Protein AF-A0AAV1ZT57-F1 (afdb_monomer_lite)

Structure (mmCIF, N/CA/C/O backbone):
data_AF-A0AAV1ZT57-F1
#
_entry.id   AF-A0AAV1ZT57-F1
#
loop_
_atom_site.group_PDB
_atom_site.id
_atom_site.type_symbol
_atom_site.label_atom_id
_atom_site.label_alt_id
_atom_site.label_comp_id
_atom_site.label_asym_id
_atom_site.label_entity_id
_atom_site.label_seq_id
_atom_site.pdbx_PDB_ins_code
_atom_site.Cartn_x
_atom_site.Cartn_y
_atom_site.Cartn_z
_atom_site.occupancy
_atom_site.B_iso_or_equiv
_atom_site.auth_seq_id
_atom_site.auth_comp_id
_atom_site.auth_asym_id
_atom_site.auth_atom_id
_atom_site.pdbx_PDB_model_num
ATOM 1 N N . MET A 1 1 ? 47.950 5.960 -53.774 1.00 78.94 1 MET A N 1
ATOM 2 C CA . MET A 1 1 ? 46.915 6.998 -53.551 1.00 78.94 1 MET A CA 1
ATOM 3 C C . MET A 1 1 ? 45.504 6.399 -53.531 1.00 78.94 1 MET A C 1
ATOM 5 O O . MET A 1 1 ? 44.838 6.529 -52.517 1.00 78.94 1 MET A O 1
ATOM 9 N N . TYR A 1 2 ? 45.078 5.657 -54.563 1.00 91.94 2 TYR A N 1
ATOM 10 C CA . TYR A 1 2 ? 43.736 5.042 -54.636 1.00 91.94 2 TYR A CA 1
ATOM 11 C C . TYR A 1 2 ? 43.375 4.115 -53.453 1.00 91.94 2 TYR A C 1
ATOM 13 O O . TYR A 1 2 ? 42.334 4.292 -52.831 1.00 91.94 2 TYR A O 1
ATOM 21 N N . GLN A 1 3 ? 44.256 3.189 -53.056 1.00 93.06 3 GLN A N 1
ATOM 22 C CA . GLN A 1 3 ? 44.005 2.297 -51.906 1.00 93.06 3 GLN A CA 1
ATOM 23 C C . GLN A 1 3 ? 43.832 3.029 -50.568 1.00 93.06 3 GLN A C 1
ATOM 25 O O . GLN A 1 3 ? 43.069 2.576 -49.719 1.00 93.06 3 GLN A O 1
ATOM 30 N N . VAL A 1 4 ? 44.501 4.171 -50.381 1.00 94.88 4 VAL A N 1
ATOM 31 C CA . VAL A 1 4 ? 44.345 4.992 -49.169 1.00 94.88 4 VAL A CA 1
ATOM 32 C C . VAL A 1 4 ? 42.958 5.638 -49.148 1.00 94.88 4 VAL A C 1
ATOM 34 O O . VAL A 1 4 ? 42.303 5.626 -48.112 1.00 94.88 4 VAL A O 1
ATOM 37 N N . ILE A 1 5 ? 42.479 6.123 -50.299 1.00 95.19 5 ILE A N 1
ATOM 38 C CA . ILE A 1 5 ? 41.136 6.703 -50.448 1.00 95.19 5 ILE A CA 1
ATOM 39 C C . ILE A 1 5 ? 40.058 5.653 -50.148 1.00 95.19 5 ILE A C 1
ATOM 41 O O . ILE A 1 5 ? 39.166 5.912 -49.347 1.00 95.19 5 ILE A O 1
ATOM 45 N N . VAL A 1 6 ? 40.173 4.446 -50.717 1.00 95.94 6 VAL A N 1
ATOM 46 C CA . VAL A 1 6 ? 39.211 3.353 -50.478 1.00 95.94 6 VAL A CA 1
ATOM 47 C C . VAL A 1 6 ? 39.188 2.937 -49.004 1.00 95.94 6 VAL A C 1
ATOM 49 O O . VAL A 1 6 ? 38.113 2.773 -48.430 1.00 95.94 6 VAL A O 1
ATOM 52 N N . LYS A 1 7 ? 40.357 2.817 -48.361 1.00 96.44 7 LYS A N 1
ATOM 53 C CA . LYS A 1 7 ? 40.439 2.492 -46.930 1.00 96.44 7 LYS A CA 1
ATOM 54 C C . LYS A 1 7 ? 39.784 3.572 -46.064 1.00 96.44 7 LYS A C 1
ATOM 56 O O . LYS A 1 7 ? 39.032 3.239 -45.156 1.00 96.44 7 LYS A O 1
ATOM 61 N N . MET A 1 8 ? 40.037 4.850 -46.350 1.00 96.19 8 MET A N 1
ATOM 62 C CA . MET A 1 8 ? 39.397 5.949 -45.618 1.00 96.19 8 MET A CA 1
ATOM 63 C C . MET A 1 8 ? 37.880 5.977 -45.828 1.00 96.19 8 MET A C 1
ATOM 65 O O . MET A 1 8 ? 37.150 6.189 -44.866 1.00 96.19 8 MET A O 1
ATOM 69 N N . GLN A 1 9 ? 37.395 5.705 -47.043 1.00 96.44 9 GLN A N 1
ATOM 70 C CA . GLN A 1 9 ? 35.959 5.630 -47.323 1.00 96.44 9 GLN A CA 1
ATOM 71 C C . GLN A 1 9 ? 35.274 4.518 -46.512 1.00 96.44 9 GLN A C 1
ATOM 73 O O . GLN A 1 9 ? 34.231 4.755 -45.908 1.00 96.44 9 GLN A O 1
ATOM 78 N N . LEU A 1 10 ? 35.891 3.333 -46.429 1.00 96.88 10 LEU A N 1
ATOM 79 C CA . LEU A 1 10 ? 35.375 2.225 -45.618 1.00 96.88 10 LEU A CA 1
ATOM 80 C C . LEU A 1 10 ? 35.305 2.577 -44.125 1.00 96.88 10 LEU A C 1
ATOM 82 O O . LEU A 1 10 ? 34.323 2.244 -43.460 1.00 96.88 10 LEU A O 1
ATOM 86 N N . GLU A 1 11 ? 36.317 3.271 -43.599 1.00 97.12 11 GLU A N 1
ATOM 87 C CA . GLU A 1 11 ? 36.306 3.735 -42.206 1.00 97.12 11 GLU A CA 1
ATOM 88 C C . GLU A 1 11 ? 35.232 4.802 -41.959 1.00 97.12 11 GLU A C 1
ATOM 90 O O . GLU A 1 11 ? 34.539 4.745 -40.942 1.00 97.12 11 GLU A O 1
ATOM 95 N N . LEU A 1 12 ? 35.019 5.734 -42.895 1.00 97.56 12 LEU A N 1
ATOM 96 C CA . LEU A 1 12 ? 33.929 6.713 -42.808 1.00 97.56 12 LEU A CA 1
ATOM 97 C C . LEU A 1 12 ? 32.554 6.036 -42.800 1.00 97.56 12 LEU A C 1
ATOM 99 O O . LEU A 1 12 ? 31.703 6.383 -41.980 1.00 97.56 12 LEU A O 1
ATOM 103 N N . ASP A 1 13 ? 32.344 5.036 -43.656 1.00 97.69 13 ASP A N 1
ATOM 104 C CA . ASP A 1 13 ? 31.087 4.286 -43.709 1.00 97.69 13 ASP A CA 1
ATOM 105 C C . ASP A 1 13 ? 30.853 3.488 -42.418 1.00 97.69 13 ASP A C 1
ATOM 107 O O . ASP A 1 13 ? 29.734 3.447 -41.892 1.00 97.69 13 ASP A O 1
ATOM 111 N N . ARG A 1 14 ? 31.913 2.893 -41.859 1.00 97.75 14 ARG A N 1
ATOM 112 C CA . ARG A 1 14 ? 31.871 2.205 -40.563 1.00 97.75 14 ARG A CA 1
ATOM 113 C C . ARG A 1 14 ? 31.521 3.176 -39.435 1.00 97.75 14 ARG A C 1
ATOM 115 O O . ARG A 1 14 ? 30.605 2.894 -38.661 1.00 97.75 14 ARG A O 1
ATOM 122 N N . LEU A 1 15 ? 32.204 4.317 -39.354 1.00 97.62 15 LEU A N 1
ATOM 123 C CA . LEU A 1 15 ? 31.938 5.353 -38.352 1.00 97.62 15 LEU A CA 1
ATOM 124 C C . LEU A 1 15 ? 30.517 5.907 -38.480 1.00 97.62 15 LEU A C 1
ATOM 126 O O . LEU A 1 15 ? 29.833 6.075 -37.473 1.00 97.62 15 LEU A O 1
ATOM 130 N N . SER A 1 16 ? 30.033 6.121 -39.703 1.00 98.12 16 SER A N 1
ATOM 131 C CA . SER A 1 16 ? 28.661 6.558 -39.976 1.00 98.12 16 SER A CA 1
ATOM 132 C C . SER A 1 16 ? 27.627 5.561 -39.443 1.00 98.12 16 SER A C 1
ATOM 134 O O . SER A 1 16 ? 26.653 5.963 -38.800 1.00 98.12 16 SER A O 1
ATOM 136 N N . LYS A 1 17 ? 27.851 4.251 -39.630 1.00 98.19 17 LYS A N 1
ATOM 137 C CA . LYS A 1 17 ? 26.984 3.201 -39.066 1.00 98.19 17 LYS A CA 1
ATOM 138 C C . LYS A 1 17 ? 26.985 3.216 -37.538 1.00 98.19 17 LYS A C 1
ATOM 140 O O . LYS A 1 17 ? 25.909 3.268 -36.945 1.00 98.19 17 LYS A O 1
ATOM 145 N N . VAL A 1 18 ? 28.164 3.243 -36.914 1.00 98.00 18 VAL A N 1
ATOM 146 C CA . VAL A 1 18 ? 28.288 3.275 -35.445 1.00 98.00 18 VAL A CA 1
ATOM 147 C C . VAL A 1 18 ? 27.634 4.532 -34.869 1.00 98.00 18 VAL A C 1
ATOM 149 O O . VAL A 1 18 ? 26.904 4.456 -33.887 1.00 98.00 18 VAL A O 1
ATOM 152 N N . ASN A 1 19 ? 27.816 5.691 -35.500 1.00 98.12 19 ASN A N 1
ATOM 153 C CA . ASN A 1 19 ? 27.215 6.939 -35.036 1.00 98.12 19 ASN A CA 1
ATOM 154 C C . ASN A 1 19 ? 25.675 6.913 -35.122 1.00 98.12 19 ASN A C 1
ATOM 156 O O . ASN A 1 19 ? 24.976 7.357 -34.205 1.00 98.12 19 ASN A O 1
ATOM 160 N N . LYS A 1 20 ? 25.119 6.330 -36.193 1.00 98.12 20 LYS A N 1
ATOM 161 C CA . LYS A 1 20 ? 23.669 6.105 -36.306 1.00 98.12 20 LYS A CA 1
ATOM 162 C C . LYS A 1 20 ? 23.162 5.198 -35.190 1.00 98.12 20 LYS A C 1
ATOM 164 O O . LYS A 1 20 ? 22.159 5.539 -34.562 1.00 98.12 20 LYS A O 1
ATOM 169 N N . GLU A 1 21 ? 23.849 4.092 -34.923 1.00 98.06 21 GLU A N 1
ATOM 170 C CA . GLU A 1 21 ? 23.497 3.154 -33.855 1.00 98.06 21 GLU A CA 1
ATOM 171 C C . GLU A 1 21 ? 23.543 3.820 -32.474 1.00 98.06 21 GLU A C 1
ATOM 173 O O . GLU A 1 21 ? 22.564 3.755 -31.727 1.00 98.06 21 GLU A O 1
ATOM 178 N N . LEU A 1 22 ? 24.614 4.560 -32.172 1.00 98.31 22 LEU A N 1
ATOM 179 C CA . LEU A 1 22 ? 24.738 5.339 -30.937 1.00 98.31 22 LEU A CA 1
ATOM 180 C C . LEU A 1 22 ? 23.606 6.357 -30.794 1.00 98.31 22 LEU A C 1
ATOM 182 O O . LEU A 1 22 ? 23.006 6.463 -29.729 1.00 98.31 22 LEU A O 1
ATOM 186 N N . SER A 1 23 ? 23.248 7.054 -31.872 1.00 98.31 23 SER A N 1
ATOM 187 C CA . SER A 1 23 ? 22.132 8.003 -31.865 1.00 98.31 23 SER A CA 1
ATOM 188 C C . SER A 1 23 ? 20.787 7.323 -31.578 1.00 98.31 23 SER A C 1
ATOM 190 O O . SER A 1 23 ? 19.950 7.880 -30.869 1.00 98.31 23 SER A O 1
ATOM 192 N N . HIS A 1 24 ? 20.562 6.115 -32.106 1.00 98.50 24 HIS A N 1
ATOM 193 C CA . HIS A 1 24 ? 19.348 5.339 -31.829 1.00 98.50 24 HIS A CA 1
ATOM 194 C C . HIS A 1 24 ? 19.324 4.863 -30.378 1.00 98.50 24 HIS A C 1
ATOM 196 O O . HIS A 1 24 ? 18.310 5.023 -29.696 1.00 98.50 24 HIS A O 1
ATOM 202 N N . ARG A 1 25 ? 20.453 4.344 -29.883 1.00 98.25 25 ARG A N 1
ATOM 203 C CA . ARG A 1 25 ? 20.585 3.896 -28.498 1.00 98.25 25 ARG A CA 1
ATOM 204 C C . ARG A 1 25 ? 20.425 5.049 -27.513 1.00 98.25 25 ARG A C 1
ATOM 206 O O . ARG A 1 25 ? 19.733 4.883 -26.518 1.00 98.25 25 ARG A O 1
ATOM 213 N N . ASN A 1 26 ? 20.961 6.227 -27.824 1.00 98.19 26 ASN A N 1
ATOM 214 C CA . ASN A 1 26 ? 20.783 7.423 -27.007 1.00 98.19 26 ASN A CA 1
ATOM 215 C C . ASN A 1 26 ? 19.302 7.828 -26.916 1.00 98.19 26 ASN A C 1
ATOM 217 O O . ASN A 1 26 ? 18.792 8.030 -25.820 1.00 98.19 26 ASN A O 1
ATOM 221 N N . ARG A 1 27 ? 18.565 7.841 -28.040 1.00 98.44 27 ARG A N 1
ATOM 222 C CA . ARG A 1 27 ? 17.111 8.099 -28.022 1.00 98.44 27 ARG A CA 1
ATOM 223 C C . ARG A 1 27 ? 16.337 7.058 -27.210 1.00 98.44 27 ARG A C 1
ATOM 225 O O . ARG A 1 27 ? 15.384 7.406 -26.522 1.00 98.44 27 ARG A O 1
ATOM 232 N N . TYR A 1 28 ? 16.727 5.788 -27.290 1.00 98.44 28 TYR A N 1
ATOM 233 C CA . TYR A 1 28 ? 16.104 4.716 -26.510 1.00 98.44 28 TYR A CA 1
ATOM 234 C C . TYR A 1 28 ? 16.365 4.863 -25.004 1.00 98.44 28 TYR A C 1
ATOM 236 O O . TYR A 1 28 ? 15.450 4.698 -24.199 1.00 98.44 28 TYR A O 1
ATOM 244 N N . LEU A 1 29 ? 17.595 5.208 -24.618 1.00 98.38 29 LEU A N 1
ATOM 245 C CA . LEU A 1 29 ? 17.954 5.460 -23.221 1.00 98.38 29 LEU A CA 1
ATOM 246 C C . LEU A 1 29 ? 17.257 6.706 -22.671 1.00 98.38 29 LEU A C 1
ATOM 248 O O . LEU A 1 29 ? 16.762 6.669 -21.553 1.00 98.38 29 LEU A O 1
ATOM 252 N N . GLN A 1 30 ? 17.145 7.774 -23.464 1.00 98.50 30 GLN A N 1
ATOM 253 C CA . GLN A 1 30 ? 16.381 8.962 -23.079 1.00 98.50 30 GLN A CA 1
ATOM 254 C C . GLN A 1 30 ? 14.916 8.621 -22.794 1.00 98.50 30 GLN A C 1
ATOM 256 O O . GLN A 1 30 ? 14.395 9.025 -21.762 1.00 98.50 30 GLN A O 1
ATOM 261 N N . LYS A 1 31 ? 14.261 7.829 -23.654 1.00 98.56 31 LYS A N 1
ATOM 262 C CA . LYS A 1 31 ? 12.876 7.386 -23.418 1.00 98.56 31 LYS A CA 1
ATOM 263 C C . LYS A 1 31 ? 12.731 6.596 -22.118 1.00 98.56 31 LYS A C 1
ATOM 265 O O . LYS A 1 31 ? 11.859 6.916 -21.325 1.00 98.56 31 LYS A O 1
ATOM 270 N N . GLN A 1 32 ? 13.607 5.617 -21.886 1.00 98.56 32 GLN A N 1
ATOM 271 C CA . GLN A 1 32 ? 13.599 4.855 -20.633 1.00 98.56 32 GLN A CA 1
ATOM 272 C C . GLN A 1 32 ? 13.828 5.742 -19.411 1.00 98.56 32 GLN A C 1
ATOM 274 O O . GLN A 1 32 ? 13.187 5.535 -18.390 1.00 98.56 32 GLN A O 1
ATOM 279 N N . LEU A 1 33 ? 14.716 6.735 -19.511 1.00 98.56 33 LEU A N 1
ATOM 280 C CA . LEU A 1 33 ? 14.948 7.682 -18.428 1.00 98.56 33 LEU A CA 1
ATOM 281 C C . LEU A 1 33 ? 13.667 8.450 -18.086 1.00 98.56 33 LEU A C 1
ATOM 283 O O . LEU A 1 33 ? 13.345 8.568 -16.910 1.00 98.56 33 LEU A O 1
ATOM 287 N N . TYR A 1 34 ? 12.929 8.937 -19.088 1.00 98.62 34 TYR A N 1
ATOM 288 C CA . TYR A 1 34 ? 11.654 9.618 -18.849 1.00 98.62 34 TYR A CA 1
ATOM 289 C C . TYR A 1 34 ? 10.633 8.700 -18.171 1.00 98.62 34 TYR A C 1
ATOM 291 O O . TYR A 1 34 ? 10.066 9.102 -17.160 1.00 98.62 34 TYR A O 1
ATOM 299 N N . THR A 1 35 ? 10.467 7.465 -18.653 1.00 98.56 35 THR A N 1
ATOM 300 C CA . THR A 1 35 ? 9.566 6.479 -18.031 1.00 98.56 35 THR A CA 1
ATOM 301 C C . THR A 1 35 ? 9.949 6.194 -16.578 1.00 98.56 35 THR A C 1
ATOM 303 O O . THR A 1 35 ? 9.101 6.256 -15.699 1.00 98.56 35 THR A O 1
ATOM 306 N N . LEU A 1 36 ? 11.235 5.972 -16.290 1.00 98.69 36 LEU A N 1
ATOM 307 C CA . LEU A 1 36 ? 11.703 5.733 -14.921 1.00 98.69 36 LEU A CA 1
ATOM 308 C C . LEU A 1 36 ? 11.491 6.943 -14.000 1.00 98.69 36 LEU A C 1
ATOM 310 O O . LEU A 1 36 ? 11.248 6.776 -12.807 1.00 98.69 36 LEU A O 1
ATOM 314 N N . VAL A 1 37 ? 11.617 8.166 -14.522 1.00 98.69 37 VAL A N 1
ATOM 315 C CA . VAL A 1 37 ? 11.357 9.390 -13.750 1.00 98.69 37 VAL A CA 1
ATOM 316 C C . VAL A 1 37 ? 9.870 9.522 -13.418 1.00 98.69 37 VAL A C 1
ATOM 318 O O . VAL A 1 37 ? 9.548 9.877 -12.285 1.00 98.69 37 VAL A O 1
ATOM 321 N N . GLU A 1 38 ? 8.989 9.210 -14.368 1.00 98.50 38 GLU A N 1
ATOM 322 C CA . GLU A 1 38 ? 7.536 9.195 -14.173 1.00 98.50 38 GLU A CA 1
ATOM 323 C C . GLU A 1 38 ? 7.136 8.147 -13.125 1.00 98.50 38 GLU A C 1
ATOM 325 O O . GLU A 1 38 ? 6.579 8.506 -12.087 1.00 98.50 38 GLU A O 1
ATOM 330 N N . GLU A 1 39 ? 7.572 6.895 -13.292 1.00 98.50 39 GLU A N 1
ATOM 331 C CA . GLU A 1 39 ? 7.324 5.810 -12.331 1.00 98.50 39 GLU A CA 1
ATOM 332 C C . GLU A 1 39 ? 7.845 6.150 -10.928 1.00 98.50 39 GLU A C 1
ATOM 334 O O . GLU A 1 39 ? 7.166 5.933 -9.921 1.00 98.50 39 GLU A O 1
ATOM 339 N N . LYS A 1 40 ? 9.048 6.731 -10.834 1.00 98.50 40 LYS A N 1
ATOM 340 C CA . LYS A 1 40 ? 9.594 7.199 -9.556 1.00 98.50 40 LYS A CA 1
ATOM 341 C C . LYS A 1 40 ? 8.692 8.262 -8.926 1.00 98.50 40 LYS A C 1
ATOM 343 O O . LYS A 1 40 ? 8.510 8.244 -7.708 1.00 98.50 40 LYS A O 1
ATOM 348 N N . SER A 1 41 ? 8.181 9.202 -9.719 1.00 98.56 41 SER A N 1
ATOM 349 C CA . SER A 1 41 ? 7.319 10.273 -9.218 1.00 98.56 41 SER A CA 1
ATOM 350 C C . SER A 1 41 ? 5.982 9.739 -8.696 1.00 98.56 41 SER A C 1
ATOM 352 O O . SER A 1 41 ? 5.565 10.134 -7.606 1.00 98.56 41 SER A O 1
ATOM 354 N N . ASP A 1 42 ? 5.394 8.755 -9.379 1.00 98.50 42 ASP A N 1
ATOM 355 C CA . ASP A 1 42 ? 4.161 8.087 -8.953 1.00 98.50 42 ASP A CA 1
ATOM 356 C C . ASP A 1 42 ? 4.365 7.309 -7.650 1.00 98.50 42 ASP A C 1
ATOM 358 O O . ASP A 1 42 ? 3.590 7.434 -6.698 1.00 98.50 42 ASP A O 1
ATOM 362 N N . LEU A 1 43 ? 5.455 6.540 -7.561 1.00 98.56 43 LEU A N 1
ATOM 363 C CA . LEU A 1 43 ? 5.804 5.812 -6.341 1.00 98.56 43 LEU A CA 1
ATOM 364 C C . LEU A 1 43 ? 6.054 6.762 -5.167 1.00 98.56 43 LEU A C 1
ATOM 366 O O . LEU A 1 43 ? 5.620 6.490 -4.048 1.00 98.56 43 LEU A O 1
ATOM 370 N N . GLN A 1 44 ? 6.716 7.893 -5.410 1.00 98.62 44 GLN A N 1
ATOM 371 C CA . GLN A 1 44 ? 6.948 8.902 -4.382 1.00 98.62 44 GLN A CA 1
ATOM 372 C C . GLN A 1 44 ? 5.632 9.523 -3.887 1.00 98.62 44 GLN A C 1
ATOM 374 O O . GLN A 1 44 ? 5.468 9.689 -2.677 1.00 98.62 44 GLN A O 1
ATOM 379 N N . ALA A 1 45 ? 4.686 9.817 -4.783 1.00 98.62 45 ALA A N 1
ATOM 380 C CA . ALA A 1 45 ? 3.360 10.308 -4.410 1.00 98.62 45 ALA A CA 1
ATOM 381 C C . ALA A 1 45 ? 2.579 9.272 -3.581 1.00 98.62 45 ALA A C 1
ATOM 383 O O . ALA A 1 45 ? 1.990 9.614 -2.555 1.00 98.62 45 ALA A O 1
ATOM 384 N N . ASN A 1 46 ? 2.639 7.992 -3.960 1.00 98.69 46 ASN A N 1
ATOM 385 C CA . ASN A 1 46 ? 2.003 6.908 -3.208 1.00 98.69 46 ASN A CA 1
ATOM 386 C C . ASN A 1 46 ? 2.573 6.769 -1.792 1.00 98.69 46 ASN A C 1
ATOM 388 O O . ASN A 1 46 ? 1.808 6.662 -0.835 1.00 98.69 46 ASN A O 1
ATOM 392 N N . ILE A 1 47 ? 3.899 6.833 -1.641 1.00 98.69 47 ILE A N 1
ATOM 393 C CA . ILE A 1 47 ? 4.547 6.790 -0.323 1.00 98.69 47 ILE A CA 1
ATOM 394 C C . ILE A 1 47 ? 4.105 7.979 0.537 1.00 98.69 47 ILE A C 1
ATOM 396 O O . ILE A 1 47 ? 3.789 7.796 1.710 1.00 98.69 47 ILE A O 1
ATOM 400 N N . GLN A 1 48 ? 4.043 9.189 -0.027 1.00 98.50 48 GLN A N 1
ATOM 401 C CA . GLN A 1 48 ? 3.583 10.373 0.708 1.00 98.50 48 GLN A CA 1
ATOM 402 C C . GLN A 1 48 ? 2.122 10.243 1.161 1.00 98.50 48 GLN A C 1
ATOM 404 O O . GLN A 1 48 ? 1.801 10.584 2.301 1.00 98.50 48 GLN A O 1
ATOM 409 N N . ASN A 1 49 ? 1.249 9.707 0.306 1.00 98.44 49 ASN A N 1
ATOM 410 C CA . ASN A 1 49 ? -0.150 9.455 0.652 1.00 98.44 49 ASN A CA 1
ATOM 411 C C . ASN A 1 49 ? -0.275 8.435 1.792 1.00 98.44 49 ASN A C 1
ATOM 413 O O . ASN A 1 49 ? -0.986 8.691 2.760 1.00 98.44 49 ASN A O 1
ATOM 417 N N . GLN A 1 50 ? 0.468 7.327 1.722 1.00 98.38 50 GLN A N 1
ATOM 418 C CA . GLN A 1 50 ? 0.480 6.308 2.778 1.00 98.38 50 GLN A CA 1
ATOM 419 C C . GLN A 1 50 ? 1.039 6.847 4.098 1.00 98.38 50 GLN A C 1
ATOM 421 O O . GLN A 1 50 ? 0.505 6.559 5.164 1.00 98.38 50 GLN A O 1
ATOM 426 N N . GLN A 1 51 ? 2.095 7.664 4.053 1.00 98.25 51 GLN A N 1
ATOM 427 C CA . GLN A 1 51 ? 2.630 8.316 5.250 1.00 98.25 51 GLN A CA 1
ATOM 428 C C . GLN A 1 51 ? 1.589 9.220 5.911 1.00 98.25 51 GLN A C 1
ATOM 430 O O . GLN A 1 51 ? 1.447 9.190 7.133 1.00 98.25 51 GLN A O 1
ATOM 435 N N . LYS A 1 52 ? 0.842 9.993 5.115 1.00 98.31 52 LYS A N 1
ATOM 436 C CA . LYS A 1 52 ? -0.251 10.825 5.620 1.00 98.31 52 LYS A CA 1
ATOM 437 C C . LYS A 1 52 ? -1.352 9.976 6.260 1.00 98.31 52 LYS A C 1
ATOM 439 O O . LYS A 1 52 ? -1.761 10.275 7.375 1.00 98.31 52 LYS A O 1
ATOM 444 N N . GLU A 1 53 ? -1.772 8.899 5.602 1.00 98.38 53 GLU A N 1
ATOM 445 C CA . GLU A 1 53 ? -2.783 7.980 6.133 1.00 98.38 53 GLU A CA 1
ATOM 446 C C . GLU A 1 53 ? -2.350 7.356 7.468 1.00 98.38 53 GLU A C 1
ATOM 448 O O . GLU A 1 53 ? -3.125 7.339 8.420 1.00 98.38 53 GLU A O 1
ATOM 453 N N . CYS A 1 54 ? -1.092 6.922 7.590 1.00 98.06 54 CYS A N 1
ATOM 454 C CA . CYS A 1 54 ? -0.549 6.420 8.854 1.00 98.06 54 CYS A CA 1
ATOM 455 C C . CYS A 1 54 ? -0.622 7.464 9.978 1.00 98.06 54 CYS A C 1
ATOM 457 O O . CYS A 1 54 ? -0.977 7.123 11.107 1.00 98.06 54 CYS A O 1
ATOM 459 N N . VAL A 1 55 ? -0.305 8.729 9.683 1.00 98.38 55 VAL A N 1
ATOM 460 C CA . VAL A 1 55 ? -0.405 9.829 10.656 1.00 98.38 55 VAL A CA 1
ATOM 461 C C . VAL A 1 55 ? -1.861 10.073 11.056 1.00 98.38 55 VAL A C 1
ATOM 463 O O . VAL A 1 55 ? -2.153 10.202 12.246 1.00 98.38 55 VAL A O 1
ATOM 466 N N . ASP A 1 56 ? -2.777 10.083 10.088 1.00 98.19 56 ASP A N 1
ATOM 467 C CA . ASP A 1 56 ? -4.208 10.278 10.332 1.00 98.19 56 ASP A CA 1
ATOM 468 C C . ASP A 1 56 ? -4.779 9.142 11.202 1.00 98.19 56 ASP A C 1
ATOM 470 O O . ASP A 1 56 ? -5.477 9.397 12.187 1.00 98.19 56 ASP A O 1
ATOM 474 N N . LEU A 1 57 ? -4.424 7.888 10.908 1.00 98.00 57 LEU A N 1
ATOM 475 C CA . LEU A 1 57 ? -4.809 6.723 11.709 1.00 98.00 57 LEU A CA 1
ATOM 476 C C . LEU A 1 57 ? -4.214 6.772 13.121 1.00 98.00 57 LEU A C 1
ATOM 478 O O . LEU A 1 57 ? -4.910 6.473 14.091 1.00 98.00 57 LEU A O 1
ATOM 482 N N . GLN A 1 58 ? -2.953 7.186 13.268 1.00 97.94 58 GLN A N 1
ATOM 483 C CA . GLN A 1 58 ? -2.326 7.349 14.581 1.00 97.94 58 GLN A CA 1
ATOM 484 C C . GLN A 1 58 ? -3.040 8.421 15.419 1.00 97.94 58 GLN A C 1
ATOM 486 O O . GLN A 1 58 ? -3.233 8.239 16.627 1.00 97.94 58 GLN A O 1
ATOM 491 N N . ALA A 1 59 ? -3.467 9.520 14.793 1.00 97.62 59 ALA A N 1
ATOM 492 C CA . ALA A 1 59 ? -4.257 10.553 15.453 1.00 97.62 59 ALA A CA 1
ATOM 493 C C . ALA A 1 59 ? -5.630 10.017 15.888 1.00 97.62 59 ALA A C 1
ATOM 495 O O . ALA A 1 59 ? -6.018 10.204 17.041 1.00 97.62 59 ALA A O 1
ATOM 496 N N . GLN A 1 60 ? -6.332 9.290 15.012 1.00 97.69 60 GLN A N 1
ATOM 497 C CA . GLN A 1 60 ? -7.620 8.665 15.340 1.00 97.69 60 GLN A CA 1
ATOM 498 C C . GLN A 1 60 ? -7.497 7.660 16.487 1.00 97.69 60 GLN A C 1
ATOM 500 O O . GLN A 1 60 ? -8.300 7.691 17.418 1.00 97.69 60 GLN A O 1
ATOM 505 N N . LEU A 1 61 ? -6.466 6.813 16.471 1.00 97.06 61 LEU A N 1
ATOM 506 C CA . LEU A 1 61 ? -6.209 5.851 17.539 1.00 97.06 61 LEU A CA 1
ATOM 507 C C . LEU A 1 61 ? -5.924 6.566 18.863 1.00 97.06 61 LEU A C 1
ATOM 509 O O . LEU A 1 61 ? -6.456 6.172 19.896 1.00 97.06 61 LEU A O 1
ATOM 513 N N . SER A 1 62 ? -5.155 7.656 18.835 1.00 96.00 62 SER A N 1
ATOM 514 C CA . SER A 1 62 ? -4.886 8.470 20.028 1.00 96.00 62 SER A CA 1
ATOM 515 C C . SER A 1 62 ? -6.169 9.070 20.619 1.00 96.00 62 SER A C 1
ATOM 517 O O . SER A 1 62 ? -6.339 9.079 21.838 1.00 96.00 62 SER A O 1
ATOM 519 N N . ILE A 1 63 ? -7.089 9.533 19.765 1.00 95.81 63 ILE A N 1
ATOM 520 C CA . ILE A 1 63 ? -8.403 10.041 20.186 1.00 95.81 63 ILE A CA 1
ATOM 521 C C . ILE A 1 63 ? -9.242 8.912 20.794 1.00 95.81 63 ILE A C 1
ATOM 523 O O . ILE A 1 63 ? -9.735 9.065 21.908 1.00 95.81 63 ILE A O 1
ATOM 527 N N . ALA A 1 64 ? -9.350 7.769 20.113 1.00 94.19 64 ALA A N 1
ATOM 528 C CA . ALA A 1 64 ? -10.137 6.628 20.579 1.00 94.19 64 ALA A CA 1
ATOM 529 C C . ALA A 1 64 ? -9.606 6.043 21.900 1.00 94.19 64 ALA A C 1
ATOM 531 O O . ALA A 1 64 ? -10.380 5.674 22.780 1.00 94.19 64 ALA A O 1
ATOM 532 N N . VAL A 1 65 ? -8.281 5.983 22.077 1.00 95.06 65 VAL A N 1
ATOM 533 C CA . VAL A 1 65 ? -7.655 5.572 23.344 1.00 95.06 65 VAL A CA 1
ATOM 534 C C . VAL A 1 65 ? -8.035 6.534 24.463 1.00 95.06 65 VAL A C 1
ATOM 536 O O . VAL A 1 65 ? -8.419 6.086 25.541 1.00 9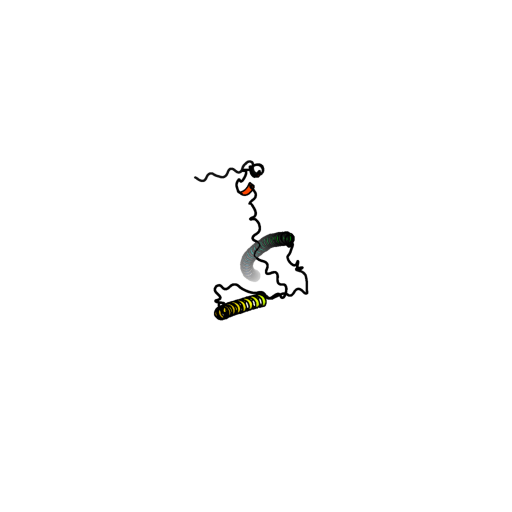5.06 65 VAL A O 1
ATOM 539 N N . LYS A 1 66 ? -7.971 7.845 24.208 1.00 93.75 66 LYS A N 1
ATOM 540 C CA . LYS A 1 66 ? -8.364 8.851 25.195 1.00 93.75 66 LYS A CA 1
ATOM 541 C C . LYS A 1 66 ? -9.843 8.727 25.569 1.00 93.75 66 LYS A C 1
ATOM 543 O O . LYS A 1 66 ? -10.155 8.697 26.752 1.00 93.75 66 LYS A O 1
ATOM 548 N N . GLU A 1 67 ? -10.728 8.588 24.586 1.00 92.31 67 GLU A N 1
ATOM 549 C CA . GLU A 1 67 ? -12.163 8.402 24.820 1.00 92.31 67 GLU A CA 1
ATOM 550 C C . GLU A 1 67 ? -12.447 7.145 25.656 1.00 92.31 67 GLU A C 1
ATOM 552 O O . GLU A 1 67 ? -13.201 7.205 26.623 1.00 92.31 67 GLU A O 1
ATOM 557 N N . ASN A 1 68 ? -11.780 6.024 25.365 1.00 88.50 68 ASN A N 1
ATOM 558 C CA . ASN A 1 68 ? -11.907 4.799 26.161 1.00 88.50 68 ASN A CA 1
ATOM 559 C C . ASN A 1 68 ? -11.422 4.972 27.611 1.00 88.50 68 ASN A C 1
ATOM 561 O O . ASN A 1 68 ? -12.036 4.425 28.533 1.00 88.50 68 ASN A O 1
ATOM 565 N N . MET A 1 69 ? -10.341 5.730 27.832 1.00 88.81 69 MET A N 1
ATOM 566 C CA . MET A 1 69 ? -9.881 6.066 29.184 1.00 88.81 69 MET A CA 1
ATOM 567 C C . MET A 1 69 ? -10.903 6.940 29.918 1.00 88.81 69 MET A C 1
ATOM 569 O O . MET A 1 69 ? -11.220 6.664 31.076 1.00 88.81 69 MET A O 1
ATOM 573 N N . ASP A 1 70 ? -11.453 7.948 29.240 1.00 87.19 70 ASP A N 1
ATOM 574 C CA . ASP A 1 70 ? -12.475 8.832 29.797 1.00 87.19 70 ASP A CA 1
ATOM 575 C C . ASP A 1 70 ? -13.739 8.028 30.169 1.00 87.19 70 ASP A C 1
ATOM 577 O O . ASP A 1 70 ? -14.243 8.159 31.287 1.00 87.19 70 ASP A O 1
ATOM 581 N N . LEU A 1 71 ? -14.199 7.114 29.304 1.00 82.88 71 LEU A N 1
ATOM 582 C CA . LEU A 1 71 ? -15.331 6.214 29.576 1.00 82.88 71 LEU A CA 1
ATOM 583 C C . LEU A 1 71 ? -15.082 5.303 30.786 1.00 82.88 71 LEU A C 1
ATOM 585 O O . LEU A 1 71 ? -15.938 5.225 31.668 1.00 82.88 71 LEU A O 1
ATOM 589 N N . SER A 1 72 ? -13.902 4.679 30.868 1.00 81.44 72 SER A N 1
ATOM 590 C CA . SER A 1 72 ? -13.510 3.836 32.012 1.00 81.44 72 SER A CA 1
ATOM 591 C C . SER A 1 72 ? -13.507 4.632 33.320 1.00 81.44 72 SER A C 1
ATOM 593 O O . SER A 1 72 ? -14.017 4.170 34.339 1.00 81.44 72 SER A O 1
ATOM 595 N N . SER A 1 73 ? -13.006 5.872 33.287 1.00 78.00 73 SER A N 1
ATOM 596 C CA . SER A 1 73 ? -12.982 6.746 34.465 1.00 78.00 73 SER A CA 1
ATOM 597 C C . SER A 1 73 ? -14.388 7.104 34.967 1.00 78.00 73 SER A C 1
ATOM 599 O O . SER A 1 73 ? -14.622 7.155 36.175 1.00 78.00 73 SER A O 1
ATOM 601 N N . VAL A 1 74 ? -15.352 7.285 34.055 1.00 73.06 74 VAL A N 1
ATOM 602 C CA . VAL A 1 74 ? -16.765 7.523 34.391 1.00 73.06 74 VAL A CA 1
ATOM 603 C C . VAL A 1 74 ? -17.417 6.258 34.957 1.00 73.06 74 VAL A C 1
ATOM 605 O O . VAL A 1 74 ? -18.247 6.341 35.865 1.00 73.06 74 VAL A O 1
ATOM 608 N N . GLU A 1 75 ? -17.052 5.082 34.448 1.00 66.12 75 GLU A N 1
ATOM 609 C CA . GLU A 1 75 ? -17.503 3.792 34.977 1.00 66.12 75 GLU A CA 1
ATOM 610 C C . GLU A 1 75 ? -17.011 3.559 36.412 1.00 66.12 75 GLU A C 1
ATOM 612 O O . GLU A 1 75 ? -17.795 3.168 37.282 1.00 66.12 75 GLU A O 1
ATOM 617 N N . ASP A 1 76 ? -15.754 3.895 36.697 1.00 62.16 76 ASP A N 1
ATOM 618 C CA . ASP A 1 76 ? -15.194 3.819 38.046 1.00 62.16 76 ASP A CA 1
ATOM 619 C C . ASP A 1 76 ? -15.777 4.885 38.989 1.00 62.16 76 ASP A C 1
ATOM 621 O O . ASP A 1 76 ? -15.999 4.606 40.168 1.00 62.16 76 ASP A O 1
ATOM 625 N N . GLN A 1 77 ? -16.134 6.071 38.485 1.00 60.47 77 GLN A N 1
ATOM 626 C CA . GLN A 1 77 ? -16.894 7.056 39.265 1.00 60.47 77 GLN A CA 1
ATOM 627 C C . GLN A 1 77 ? -18.311 6.566 39.605 1.00 60.47 77 GLN A C 1
ATOM 629 O O . GLN A 1 77 ? -18.784 6.794 40.717 1.00 60.47 77 GLN A O 1
ATOM 634 N N . LYS A 1 78 ? -18.985 5.847 38.694 1.00 58.47 78 LYS A N 1
ATOM 635 C CA . LYS A 1 78 ? -20.303 5.235 38.952 1.00 58.47 78 LYS A CA 1
ATOM 636 C C . LYS A 1 78 ? -20.239 4.044 39.913 1.00 58.47 78 LYS A C 1
ATOM 638 O O . LYS A 1 78 ? -21.221 3.788 40.606 1.00 58.47 78 LYS A O 1
ATOM 643 N N . LYS A 1 79 ? -19.103 3.337 40.010 1.00 53.84 79 LYS A N 1
ATOM 644 C CA . LYS A 1 79 ? -18.904 2.266 41.009 1.00 53.84 79 LYS A CA 1
ATOM 645 C C . LYS A 1 79 ? -18.989 2.758 42.456 1.00 53.84 79 LYS A C 1
ATOM 647 O O . LYS A 1 79 ? -19.270 1.954 43.340 1.00 53.84 79 LYS A O 1
ATOM 652 N N . LEU A 1 80 ? -18.764 4.047 42.712 1.00 54.38 80 LEU A N 1
ATOM 653 C CA . LEU A 1 80 ? -18.805 4.6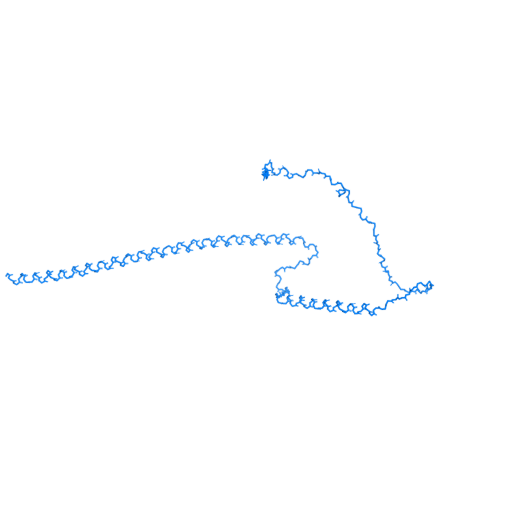15 44.063 1.00 54.38 80 LEU A CA 1
ATOM 654 C C . LEU A 1 80 ? -20.236 4.731 44.634 1.00 54.38 80 LEU A C 1
ATOM 656 O O . LEU A 1 80 ? -20.375 4.908 45.841 1.00 54.38 80 LEU A O 1
ATOM 660 N N . ASP A 1 81 ? -21.283 4.554 43.816 1.00 51.78 81 ASP A N 1
ATOM 661 C CA . ASP A 1 81 ? -22.699 4.549 44.235 1.00 51.78 81 ASP A CA 1
ATOM 662 C C . ASP A 1 81 ? -23.302 3.123 44.285 1.00 51.78 81 ASP A C 1
ATOM 664 O O . ASP A 1 81 ? -24.453 2.875 43.930 1.00 51.78 81 ASP A O 1
ATOM 668 N N . LEU A 1 82 ? -22.495 2.128 44.682 1.00 54.44 82 LEU A N 1
ATOM 669 C CA . LEU A 1 82 ? -22.918 0.731 44.884 1.00 54.44 82 LEU A CA 1
ATOM 670 C C . LEU A 1 82 ? -23.131 0.379 46.367 1.00 54.44 82 LEU A C 1
ATOM 672 O O . LEU A 1 82 ? -22.952 -0.772 46.771 1.00 54.44 82 LEU A O 1
ATOM 676 N N . GLN A 1 83 ? -23.543 1.334 47.205 1.00 42.66 83 GLN A N 1
ATOM 677 C CA . GLN A 1 83 ? -23.989 1.000 48.562 1.00 42.66 83 GLN A CA 1
ATOM 678 C C . GLN A 1 83 ? -25.247 0.114 48.483 1.00 42.66 83 GLN A C 1
ATOM 680 O O . GLN A 1 83 ? -26.349 0.585 48.222 1.00 42.66 83 GLN A O 1
ATOM 685 N N . GLY A 1 84 ? -25.059 -1.199 48.660 1.00 51.38 84 GLY A N 1
ATOM 686 C CA . GLY A 1 84 ? -26.123 -2.210 48.678 1.00 51.38 84 GLY A CA 1
ATOM 687 C C . GLY A 1 84 ? -26.117 -3.215 47.519 1.00 51.38 84 GLY A C 1
ATOM 688 O O . GLY A 1 84 ? -26.940 -4.127 47.518 1.00 51.38 84 GLY A O 1
ATOM 689 N N . LYS A 1 85 ? -25.199 -3.106 46.548 1.00 58.88 85 LYS A N 1
ATOM 690 C CA . LYS A 1 85 ? -25.030 -4.117 45.488 1.00 58.88 85 LYS A CA 1
ATOM 691 C C . LYS A 1 85 ? -23.694 -4.824 45.667 1.00 58.88 85 LYS A C 1
ATOM 693 O O . LYS A 1 85 ? -22.689 -4.174 45.931 1.00 58.88 85 LYS A O 1
ATOM 698 N N . LEU A 1 86 ? -23.696 -6.152 45.537 1.00 55.84 86 LEU A N 1
ATOM 699 C CA . LEU A 1 86 ? -22.502 -6.991 45.634 1.00 55.84 86 LEU A CA 1
ATOM 700 C C . LEU A 1 86 ? -21.405 -6.421 44.718 1.00 55.84 86 LEU A C 1
ATOM 702 O O . LEU A 1 86 ? -21.543 -6.437 43.495 1.00 55.84 86 LEU A O 1
ATOM 706 N N . ILE A 1 87 ? -20.346 -5.875 45.317 1.00 58.03 87 ILE A N 1
ATOM 707 C CA . ILE A 1 87 ? -19.174 -5.370 44.601 1.00 58.03 87 ILE A CA 1
ATOM 708 C C . ILE A 1 87 ? -18.425 -6.605 44.100 1.00 58.03 87 ILE A C 1
ATOM 710 O O . ILE A 1 87 ? -17.647 -7.212 44.830 1.00 58.03 87 ILE A O 1
ATOM 714 N N . ILE A 1 88 ? -18.723 -7.036 42.876 1.00 59.94 88 ILE A N 1
ATOM 715 C CA . ILE A 1 88 ? -18.007 -8.139 42.235 1.00 59.94 88 ILE A CA 1
ATOM 716 C C . ILE A 1 88 ? -16.793 -7.534 41.534 1.00 59.94 88 ILE A C 1
ATOM 718 O O . ILE A 1 88 ? -16.943 -6.764 40.583 1.00 59.94 88 ILE A O 1
ATOM 722 N N . SER A 1 89 ? -15.595 -7.877 42.005 1.00 58.72 89 SER A N 1
ATOM 723 C CA . SER A 1 89 ? -14.335 -7.524 41.348 1.00 58.72 89 SER A CA 1
ATOM 724 C C . SER A 1 89 ? -14.349 -8.016 39.898 1.00 58.72 89 SER A C 1
ATOM 726 O O . SER A 1 89 ? -14.534 -9.206 39.642 1.00 58.72 89 SER A O 1
ATOM 728 N N . LEU A 1 90 ? -14.169 -7.103 38.939 1.00 62.31 90 LEU A N 1
ATOM 729 C CA . LEU A 1 90 ? -14.176 -7.435 37.506 1.00 62.31 90 LEU A CA 1
ATOM 730 C C . LEU A 1 90 ? -13.012 -8.367 37.112 1.00 62.31 90 LEU A C 1
ATOM 732 O O . LEU A 1 90 ? -13.133 -9.111 36.138 1.00 62.31 90 LEU A O 1
ATOM 736 N N . ASP A 1 91 ? -11.944 -8.378 37.914 1.00 62.97 91 ASP A N 1
ATOM 737 C CA . ASP A 1 91 ? -10.715 -9.144 37.685 1.00 62.97 91 ASP A CA 1
ATOM 738 C C . ASP A 1 91 ? -10.695 -10.537 38.341 1.00 62.97 91 ASP A C 1
ATOM 740 O O . ASP A 1 91 ? -9.671 -11.213 38.284 1.00 62.97 91 ASP A O 1
ATOM 744 N N . ASP A 1 92 ? -11.788 -11.001 38.960 1.00 74.25 92 ASP A N 1
ATOM 745 C CA . ASP A 1 92 ? -11.821 -12.333 39.584 1.00 74.25 92 ASP A CA 1
ATOM 746 C C . ASP A 1 92 ? -11.784 -13.457 38.516 1.00 74.25 92 ASP A C 1
ATOM 748 O O . ASP A 1 92 ? -12.721 -13.572 37.708 1.00 74.25 92 ASP A O 1
ATOM 752 N N . PRO A 1 93 ? -10.735 -14.310 38.494 1.00 73.00 93 PRO A N 1
ATOM 753 C CA . PRO A 1 93 ? -10.622 -15.430 37.559 1.00 73.00 93 PRO A CA 1
ATOM 754 C C . PRO A 1 93 ? -11.671 -16.525 37.788 1.00 73.00 93 PRO A C 1
ATOM 756 O O . PRO A 1 93 ? -12.010 -17.240 36.849 1.00 73.00 93 PRO A O 1
ATOM 759 N N . ASN A 1 94 ? -12.196 -16.651 39.011 1.00 72.0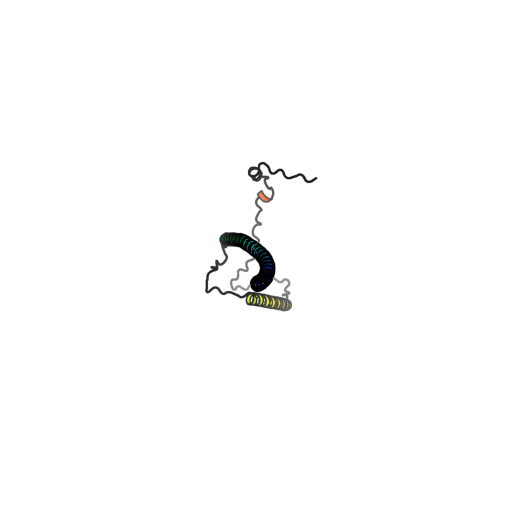6 94 ASN A N 1
ATOM 760 C CA . ASN A 1 94 ? -13.206 -17.649 39.374 1.00 72.06 94 ASN A CA 1
ATOM 761 C C . ASN A 1 94 ? -14.638 -17.124 39.215 1.00 72.06 94 ASN A C 1
ATOM 763 O O . ASN A 1 94 ? -15.597 -17.814 39.566 1.00 72.06 94 ASN A O 1
ATOM 767 N N . ARG A 1 95 ? -14.809 -15.910 38.677 1.00 72.44 95 ARG A N 1
ATOM 768 C CA . ARG A 1 95 ? -16.130 -15.346 38.410 1.00 72.44 95 ARG A CA 1
ATOM 769 C C . ARG A 1 95 ? -16.853 -16.213 37.373 1.00 72.44 95 ARG A C 1
ATOM 771 O O . ARG A 1 95 ? -16.335 -16.355 36.264 1.00 72.44 95 ARG A O 1
ATOM 778 N N . PRO A 1 96 ? -18.064 -16.724 37.659 1.00 71.69 96 PRO A N 1
ATOM 779 C CA . PRO A 1 96 ? -18.861 -17.395 36.644 1.00 71.69 96 PRO A CA 1
ATOM 780 C C . PRO A 1 96 ? -19.164 -16.404 35.513 1.00 71.69 96 PRO A C 1
ATOM 782 O O . PRO A 1 96 ? -19.801 -15.366 35.717 1.00 71.69 96 PRO A O 1
ATOM 785 N N . ARG A 1 97 ? -18.629 -16.690 34.323 1.00 76.38 97 ARG A N 1
ATOM 786 C CA . ARG A 1 97 ? -18.803 -15.883 33.113 1.00 76.38 97 ARG A CA 1
ATOM 787 C C . ARG A 1 97 ? -19.780 -16.610 32.206 1.00 76.38 97 ARG A C 1
ATOM 789 O O . ARG A 1 97 ? -19.419 -17.622 31.622 1.00 76.38 97 ARG A O 1
ATOM 796 N N . PHE A 1 98 ? -20.988 -16.073 32.093 1.00 77.12 98 PHE A N 1
ATOM 797 C CA . PHE A 1 98 ? -21.936 -16.537 31.090 1.00 77.12 98 PHE A CA 1
ATOM 798 C C . PHE A 1 98 ? -21.531 -16.009 29.713 1.00 77.12 98 PHE A C 1
ATOM 800 O O . PHE A 1 98 ? -21.191 -14.831 29.564 1.00 77.12 98 PHE A O 1
ATOM 807 N N . THR A 1 99 ? -21.592 -16.863 28.700 1.00 85.44 99 THR A N 1
ATOM 808 C CA . THR A 1 99 ? -21.549 -16.438 27.299 1.00 85.44 99 THR A CA 1
ATOM 809 C C . THR A 1 99 ? -22.834 -15.684 26.940 1.00 85.44 99 THR A C 1
ATOM 811 O O . THR A 1 99 ? -23.865 -15.812 27.607 1.00 85.44 99 THR A O 1
ATOM 814 N N . LEU A 1 100 ? -22.809 -14.885 25.866 1.00 89.31 100 LEU A N 1
ATOM 815 C CA . LEU A 1 100 ? -24.028 -14.217 25.387 1.00 89.31 100 LEU A CA 1
ATOM 816 C C . LEU A 1 100 ? -25.129 -15.223 25.026 1.00 89.31 100 LEU A C 1
ATOM 818 O O . LEU A 1 100 ? -26.309 -14.916 25.186 1.00 89.31 100 LEU A O 1
ATOM 822 N N . ASP A 1 101 ? -24.754 -16.413 24.565 1.00 89.19 101 ASP A N 1
ATOM 823 C CA . ASP A 1 101 ? -25.697 -17.466 24.197 1.00 89.19 101 ASP A CA 1
ATOM 824 C C . ASP A 1 101 ? -26.327 -18.125 25.423 1.00 89.19 101 ASP A C 1
ATOM 826 O O . ASP A 1 101 ? -27.543 -18.301 25.453 1.00 89.19 101 ASP A O 1
ATOM 830 N N . GLU A 1 102 ? -25.546 -18.382 26.475 1.00 90.38 102 GLU A N 1
ATOM 831 C CA . GLU A 1 102 ? -26.075 -18.838 27.767 1.00 90.38 102 GLU A CA 1
ATOM 832 C C . GLU A 1 102 ? -27.024 -17.805 28.371 1.00 90.38 102 GLU A C 1
ATOM 834 O O . GLU A 1 102 ? -28.108 -18.156 28.826 1.00 90.38 102 GLU A O 1
ATOM 839 N N . LEU A 1 103 ? -26.670 -16.517 28.324 1.00 92.38 103 LEU A N 1
ATOM 840 C CA . LEU A 1 103 ? -27.537 -15.464 28.846 1.00 92.38 103 LEU A CA 1
ATOM 841 C C . LEU A 1 103 ? -28.864 -15.390 28.082 1.00 92.38 103 LEU A C 1
ATOM 843 O O . LEU A 1 103 ? -29.925 -15.263 28.695 1.00 92.38 103 LEU A O 1
ATOM 847 N N . ARG A 1 104 ? -28.820 -15.490 26.748 1.00 93.75 104 ARG A N 1
ATOM 848 C CA . ARG A 1 104 ? -30.033 -15.580 25.924 1.00 93.75 104 ARG A CA 1
ATOM 849 C C . ARG A 1 104 ? -30.855 -16.800 26.316 1.00 93.75 104 ARG A C 1
ATOM 851 O O . ARG A 1 104 ? -32.051 -16.655 26.540 1.00 93.75 104 ARG A O 1
ATOM 858 N N . HIS A 1 105 ? -30.223 -17.966 26.430 1.00 95.50 105 HIS A N 1
ATOM 859 C CA . HIS A 1 105 ? -30.890 -19.214 26.789 1.00 95.50 105 HIS A CA 1
ATOM 860 C C . HIS A 1 105 ? -31.590 -19.119 28.150 1.00 95.50 105 HIS A C 1
ATOM 862 O O . HIS A 1 105 ? -32.787 -19.377 28.230 1.00 95.50 105 HIS A O 1
ATOM 868 N N . ILE A 1 106 ? -30.892 -18.631 29.180 1.00 94.12 106 ILE A N 1
ATOM 869 C CA . ILE A 1 106 ? -31.439 -18.423 30.529 1.00 94.12 106 ILE A CA 1
ATOM 870 C C . ILE A 1 106 ? -32.620 -17.446 30.498 1.00 94.12 106 ILE A C 1
ATOM 872 O O . ILE A 1 106 ? -33.629 -17.658 31.166 1.00 94.12 106 ILE A O 1
ATOM 876 N N . LEU A 1 107 ? -32.529 -16.362 29.722 1.00 96.00 107 LEU A N 1
ATOM 877 C CA . LEU A 1 107 ? -33.630 -15.404 29.592 1.00 96.00 107 LEU A CA 1
ATOM 878 C C . LEU A 1 107 ? -34.851 -16.010 28.895 1.00 96.00 107 LEU A C 1
ATOM 880 O O . LEU A 1 107 ? -35.978 -15.724 29.308 1.00 96.00 107 LEU A O 1
ATOM 884 N N . PHE A 1 108 ? -34.637 -16.828 27.862 1.00 96.81 108 PHE A N 1
ATOM 885 C CA . PHE A 1 108 ? -35.708 -17.560 27.190 1.00 96.81 108 PHE A CA 1
ATOM 886 C C . PHE A 1 108 ? -36.368 -18.564 28.133 1.00 96.81 108 PHE A C 1
ATOM 888 O O . PHE A 1 108 ? -37.588 -18.536 28.269 1.00 96.81 108 PHE A O 1
ATOM 895 N N . GLU A 1 109 ? -35.581 -19.374 28.836 1.00 97.44 109 GLU A N 1
ATOM 896 C CA . GLU A 1 109 ? -36.080 -20.341 29.815 1.00 97.44 109 GLU A CA 1
ATOM 897 C C . GLU A 1 109 ? -36.861 -19.645 30.935 1.00 97.44 109 GLU A C 1
ATOM 899 O O . GLU A 1 109 ? -37.990 -20.021 31.237 1.00 97.44 109 GLU A O 1
ATOM 904 N N . ARG A 1 110 ? -36.327 -18.549 31.487 1.00 97.19 110 ARG A N 1
ATOM 905 C CA . ARG A 1 110 ? -37.032 -17.730 32.482 1.00 97.19 110 ARG A CA 1
ATOM 906 C C . ARG A 1 110 ? -38.374 -17.223 31.952 1.00 97.19 110 ARG A C 1
ATOM 908 O O . ARG A 1 110 ? -39.347 -17.202 32.699 1.00 97.19 110 ARG A O 1
ATOM 915 N N . ASN A 1 111 ? -38.433 -16.761 30.703 1.00 97.50 111 ASN A N 1
ATOM 916 C CA . ASN A 1 111 ? -39.682 -16.281 30.106 1.00 97.50 111 ASN A CA 1
ATOM 917 C C . ASN A 1 111 ? -40.706 -17.404 29.948 1.00 97.50 111 ASN A C 1
ATOM 919 O O . ASN A 1 111 ? -41.870 -17.197 30.278 1.00 97.50 111 ASN A O 1
ATOM 923 N N . ASP A 1 112 ? -40.265 -18.570 29.484 1.00 97.62 112 ASP A N 1
ATOM 924 C CA . ASP A 1 112 ? -41.114 -19.747 29.309 1.00 97.62 112 ASP A CA 1
ATOM 925 C C . ASP A 1 112 ? -41.666 -20.243 30.652 1.00 97.62 112 ASP A C 1
ATOM 927 O O . ASP A 1 112 ? -42.868 -20.452 30.806 1.00 97.62 112 ASP A O 1
ATOM 931 N N . LEU A 1 113 ? -40.807 -20.330 31.672 1.00 97.94 113 LEU A N 1
ATOM 932 C CA . LEU A 1 113 ? -41.217 -20.676 33.031 1.00 97.94 113 LEU A CA 1
ATOM 933 C C . LEU A 1 113 ? -42.172 -19.638 33.617 1.00 97.94 113 LEU A C 1
ATOM 935 O O . LEU A 1 113 ? -43.152 -20.008 34.251 1.00 97.94 113 LEU A O 1
ATOM 939 N N . LYS A 1 114 ? -41.927 -18.345 33.384 1.00 97.69 114 LYS A N 1
ATOM 940 C CA . LYS A 1 114 ? -42.823 -17.282 33.848 1.00 97.69 114 LYS A CA 1
ATOM 941 C C . LYS A 1 114 ? -44.204 -17.373 33.192 1.00 97.69 114 LYS A C 1
ATOM 943 O O . LYS A 1 114 ? -45.192 -17.144 33.879 1.00 97.69 114 LYS A O 1
ATOM 948 N N . ALA A 1 115 ? -44.275 -17.712 31.903 1.00 97.56 115 ALA A N 1
ATOM 949 C CA . ALA A 1 115 ? -45.545 -17.946 31.217 1.00 97.56 115 ALA A CA 1
ATOM 950 C C . ALA A 1 115 ? -46.282 -19.149 31.823 1.00 97.56 115 ALA A C 1
ATOM 952 O O . ALA A 1 115 ? -47.420 -19.008 32.249 1.00 97.56 115 ALA A O 1
ATOM 953 N N . LYS A 1 116 ? -45.591 -20.283 31.996 1.00 97.00 116 LYS A N 1
ATOM 954 C CA . LYS A 1 116 ? -46.157 -21.479 32.641 1.00 97.00 116 LYS A CA 1
ATOM 955 C C . LYS A 1 116 ? -46.645 -21.219 34.062 1.00 97.00 116 LYS A C 1
ATOM 957 O O . LYS A 1 116 ? -47.691 -21.723 34.445 1.00 97.00 116 LYS A O 1
ATOM 962 N N . ILE A 1 117 ? -45.890 -20.457 34.853 1.00 97.19 117 ILE A N 1
ATOM 963 C CA . ILE A 1 117 ? -46.302 -20.073 36.207 1.00 97.19 117 ILE A CA 1
ATOM 964 C C . ILE A 1 117 ? -47.576 -19.229 36.145 1.00 97.19 117 ILE A C 1
ATOM 966 O O . ILE A 1 117 ? -48.493 -19.514 36.900 1.00 97.19 117 ILE A O 1
ATOM 970 N N . SER A 1 118 ? -47.661 -18.260 35.227 1.00 96.12 118 SER A N 1
ATOM 971 C CA . SER A 1 118 ? -48.876 -17.458 35.029 1.00 96.12 118 SER A CA 1
ATOM 972 C C . SER A 1 118 ? -50.085 -18.331 34.685 1.00 96.12 118 SER A C 1
ATOM 974 O O . SER A 1 118 ? -51.128 -18.188 35.311 1.00 96.12 118 SER A O 1
ATOM 976 N N . ASP A 1 119 ? -49.934 -19.266 33.743 1.00 95.88 119 ASP A N 1
ATOM 977 C CA . ASP A 1 119 ? -51.017 -20.170 33.337 1.00 95.88 119 ASP A CA 1
ATOM 978 C C . ASP A 1 119 ? -51.471 -21.060 34.510 1.00 95.88 119 ASP A C 1
ATOM 980 O O . ASP A 1 119 ? -52.665 -21.225 34.761 1.00 95.88 119 ASP A O 1
ATOM 984 N N . LEU A 1 120 ? -50.519 -21.595 35.284 1.00 95.19 120 LEU A N 1
ATOM 985 C CA . LEU A 1 120 ? -50.809 -22.411 36.467 1.00 95.19 120 LEU A CA 1
ATOM 986 C C . LEU A 1 120 ? -51.458 -21.599 37.595 1.00 95.19 120 LEU A C 1
ATOM 988 O O . LEU A 1 120 ? -52.343 -22.109 38.279 1.00 95.19 120 LEU A O 1
ATOM 992 N N . GLU A 1 121 ? -51.029 -20.356 37.813 1.00 94.25 121 GLU A N 1
ATOM 993 C CA . GLU A 1 121 ? -51.651 -19.438 38.772 1.00 94.25 121 GLU A CA 1
ATOM 994 C C . GLU A 1 121 ? -53.102 -19.130 38.373 1.00 94.25 121 GLU A C 1
ATOM 996 O O . GLU A 1 121 ? -53.986 -19.152 39.237 1.00 94.25 121 GLU A O 1
ATOM 1001 N N . ASP A 1 122 ? -53.369 -18.933 37.077 1.00 92.31 122 ASP A N 1
ATOM 1002 C CA . ASP A 1 122 ? -54.713 -18.725 36.534 1.00 92.31 122 ASP A CA 1
ATOM 1003 C C . ASP A 1 122 ? -55.604 -19.964 36.740 1.00 92.31 122 ASP A C 1
ATOM 1005 O O . ASP A 1 122 ? -56.720 -19.841 37.259 1.00 92.31 122 ASP A O 1
ATOM 1009 N N . GLU A 1 123 ? -55.114 -21.169 36.431 1.00 94.44 123 GLU A N 1
ATOM 1010 C CA . GLU A 1 123 ? -55.827 -22.429 36.693 1.00 94.44 123 GLU A CA 1
ATOM 1011 C C . GLU A 1 123 ? -56.128 -22.618 38.188 1.00 94.44 123 GLU A C 1
ATOM 1013 O O . GLU A 1 123 ? -57.263 -22.913 38.582 1.00 94.44 123 GLU A O 1
ATOM 1018 N N . LEU A 1 124 ? -55.130 -22.397 39.050 1.00 90.00 124 LEU A N 1
ATOM 1019 C CA . LEU A 1 124 ? -55.282 -22.528 40.497 1.00 90.00 124 LEU A CA 1
ATOM 1020 C C . LEU A 1 124 ? -56.287 -21.508 41.050 1.00 90.00 124 LEU A C 1
ATOM 1022 O O . LEU A 1 124 ? -57.045 -21.822 41.970 1.00 90.00 124 LEU A O 1
ATOM 1026 N N . SER A 1 125 ? -56.327 -20.299 40.484 1.00 87.38 125 SER A N 1
ATOM 1027 C CA . SER A 1 125 ? -57.292 -19.260 40.856 1.00 87.38 125 SER A CA 1
ATOM 1028 C C . SER A 1 125 ? -58.736 -19.672 40.555 1.00 87.38 125 SER A C 1
ATOM 1030 O O . SER A 1 125 ? -59.637 -19.368 41.341 1.00 87.38 125 SER A O 1
ATOM 1032 N N . LEU A 1 126 ? -58.949 -20.424 39.469 1.00 87.00 126 LEU A N 1
ATOM 1033 C CA . LEU A 1 126 ? -60.250 -20.957 39.069 1.00 87.00 126 LEU A CA 1
ATOM 1034 C C . LEU A 1 126 ? -60.744 -22.036 40.042 1.00 87.00 126 LEU A C 1
ATOM 1036 O O . LEU A 1 126 ? -61.941 -22.140 40.317 1.00 87.00 126 LEU A O 1
ATOM 1040 N N . HIS A 1 127 ? -59.808 -22.830 40.565 1.00 84.44 127 HIS A N 1
ATOM 1041 C CA . HIS A 1 127 ? -60.071 -23.935 41.484 1.00 84.44 127 HIS A CA 1
ATOM 1042 C C . HIS A 1 127 ? -60.016 -23.546 42.962 1.00 84.44 127 HIS A C 1
ATOM 1044 O O . HIS A 1 127 ? -60.420 -24.342 43.813 1.00 84.44 127 HIS A O 1
ATOM 1050 N N . LYS A 1 128 ? -59.564 -22.330 43.292 1.00 77.06 128 LYS A N 1
ATOM 1051 C CA . LYS A 1 128 ? -59.617 -21.818 44.659 1.00 77.06 128 LYS A CA 1
ATOM 1052 C C . LYS A 1 128 ? -61.094 -21.671 45.039 1.00 77.06 128 LYS A C 1
ATOM 1054 O O . LYS A 1 128 ? -61.802 -20.879 44.410 1.00 77.06 128 LYS A O 1
ATOM 1059 N N . PRO A 1 129 ? -61.602 -22.417 46.037 1.00 66.00 129 PRO A N 1
ATOM 1060 C CA . PRO A 1 129 ? -62.984 -22.264 46.451 1.00 66.00 129 PRO A CA 1
ATOM 1061 C C . PRO A 1 129 ? -63.193 -20.805 46.858 1.00 66.00 129 PRO A C 1
ATOM 1063 O O . PRO A 1 129 ? -62.551 -20.303 47.783 1.00 66.00 129 PRO A O 1
ATOM 1066 N N . LYS A 1 130 ? -64.085 -20.098 46.150 1.00 60.81 130 LYS A N 1
ATOM 1067 C CA . LYS A 1 130 ? -64.693 -18.877 46.679 1.00 60.81 130 LYS A CA 1
ATOM 1068 C C . LYS A 1 130 ? -65.380 -19.317 47.962 1.00 60.81 130 LYS A C 1
ATOM 1070 O O . LYS A 1 130 ? -66.454 -19.906 47.894 1.00 60.81 130 LYS A O 1
ATOM 1075 N N . ASN A 1 131 ? -64.747 -19.094 49.110 1.00 49.97 131 ASN A N 1
ATOM 1076 C CA . ASN A 1 131 ? -65.395 -19.249 50.403 1.00 49.97 131 ASN A CA 1
ATOM 1077 C C . ASN A 1 131 ? -66.563 -18.254 50.445 1.00 49.97 131 ASN A C 1
ATOM 1079 O O . ASN A 1 131 ? -66.420 -17.099 50.838 1.00 49.97 131 ASN A O 1
ATOM 1083 N N . LEU A 1 132 ? -67.723 -18.702 49.966 1.00 50.81 132 LEU A N 1
ATOM 1084 C CA . LEU A 1 132 ? -69.014 -18.136 50.292 1.00 50.81 132 LEU A CA 1
ATOM 1085 C C . LEU A 1 132 ? -69.287 -18.493 51.750 1.00 50.81 132 LEU A C 1
ATOM 1087 O O . LEU A 1 132 ? -69.829 -19.555 52.036 1.00 50.81 132 LEU A O 1
ATOM 1091 N N . THR A 1 133 ? -68.948 -17.597 52.668 1.00 38.72 133 THR A N 1
ATOM 1092 C CA . THR A 1 133 ? -69.596 -17.568 53.980 1.00 38.72 133 THR A CA 1
ATOM 1093 C C . THR A 1 133 ? -69.936 -16.129 54.328 1.00 38.72 133 THR A C 1
ATOM 1095 O O . THR A 1 133 ? -69.155 -15.394 54.930 1.00 38.72 133 THR A O 1
ATOM 1098 N N . SER A 1 134 ? -71.139 -15.743 53.910 1.00 36.59 134 SER A N 1
ATOM 1099 C CA . SER A 1 134 ? -71.941 -14.717 54.560 1.00 36.59 134 SER A CA 1
ATOM 1100 C C . SER A 1 134 ? -71.974 -14.946 56.074 1.00 36.59 134 SER A C 1
ATOM 1102 O O . SER A 1 134 ? -72.138 -16.076 56.525 1.00 36.59 134 SER A O 1
ATOM 1104 N N . SER A 1 135 ? -71.851 -13.852 56.828 1.00 41.50 135 SER A N 1
ATOM 1105 C CA . SER A 1 135 ? -72.495 -13.604 58.126 1.00 41.50 135 SER A CA 1
ATOM 1106 C C . SER A 1 135 ? -72.903 -14.832 58.955 1.00 41.50 135 SER A C 1
ATOM 1108 O O . SER A 1 135 ? -73.971 -15.386 58.711 1.00 41.50 135 SER A O 1
ATOM 1110 N N . THR A 1 136 ? -72.150 -15.170 60.006 1.00 33.12 136 THR A N 1
ATOM 1111 C CA . THR A 1 136 ? -72.691 -15.642 61.299 1.00 33.12 136 THR A CA 1
ATOM 1112 C C . THR A 1 136 ? -71.585 -15.575 62.355 1.00 33.12 136 THR A C 1
ATOM 1114 O O . THR A 1 136 ? -70.555 -16.232 62.262 1.00 33.12 136 THR A O 1
ATOM 1117 N N . SER A 1 137 ? -71.811 -14.742 63.363 1.00 41.44 137 SER A N 1
ATOM 1118 C CA . SER A 1 137 ? -71.119 -14.737 64.649 1.00 41.44 137 SER A CA 1
ATOM 1119 C C . SER A 1 137 ? -71.218 -16.095 65.352 1.00 41.44 137 SER A C 1
ATOM 1121 O O . SER A 1 137 ? -72.340 -16.567 65.502 1.00 41.44 137 SER A O 1
ATOM 1123 N N . CYS A 1 138 ? -70.109 -16.643 65.865 1.00 32.34 138 CYS A N 1
ATOM 1124 C CA . CYS A 1 138 ? -69.939 -17.095 67.261 1.00 32.34 138 CYS A CA 1
ATOM 1125 C C . CYS A 1 138 ? -68.771 -18.093 67.436 1.00 32.34 138 CYS A C 1
ATOM 1127 O O . CYS A 1 138 ? -68.602 -19.009 66.639 1.00 32.34 138 CYS A O 1
ATOM 1129 N N . SER A 1 139 ? -68.096 -17.962 68.585 1.00 35.62 139 SER A N 1
ATOM 1130 C CA . SER A 1 139 ? -67.453 -19.038 69.366 1.00 35.62 139 SER A CA 1
ATOM 1131 C C . SER A 1 139 ? -66.014 -19.458 69.031 1.00 35.62 139 SER A C 1
ATOM 1133 O O . SER A 1 139 ? -65.764 -20.405 68.298 1.00 35.62 139 SER A O 1
ATOM 1135 N N . THR A 1 140 ? -65.078 -18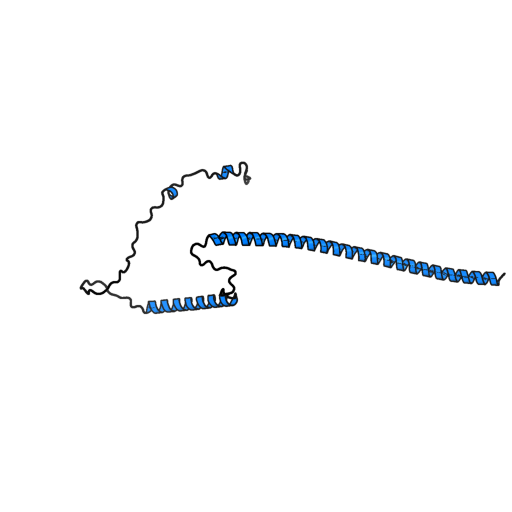.801 69.724 1.00 38.03 140 THR A N 1
ATOM 1136 C CA . THR A 1 140 ? -64.051 -19.433 70.581 1.00 38.03 140 THR A CA 1
ATOM 1137 C C . THR A 1 140 ? -63.414 -20.745 70.110 1.00 38.03 140 THR A C 1
ATOM 1139 O O . THR A 1 140 ? -63.934 -21.813 70.426 1.00 38.03 140 THR A O 1
ATOM 1142 N N . ILE A 1 141 ? -62.192 -20.664 69.570 1.00 41.72 141 ILE A N 1
ATOM 1143 C CA . ILE A 1 141 ? -61.125 -21.642 69.838 1.00 41.72 141 ILE A CA 1
ATOM 1144 C C . ILE A 1 141 ? -59.811 -20.873 70.020 1.00 41.72 141 ILE A C 1
ATOM 1146 O O . ILE A 1 141 ? -59.411 -20.073 69.182 1.00 41.72 141 ILE A O 1
ATOM 1150 N N . SER A 1 142 ? -59.188 -21.102 71.172 1.00 44.94 142 SER A N 1
ATOM 1151 C CA . SER A 1 142 ? -57.868 -20.619 71.559 1.00 44.94 142 SER A CA 1
ATOM 1152 C C . SER A 1 142 ? -56.826 -21.630 71.091 1.00 44.94 142 SER A C 1
ATOM 1154 O O . SER A 1 142 ? -56.822 -22.736 71.622 1.00 44.94 142 SER A O 1
ATOM 1156 N N . THR A 1 143 ? -55.965 -21.266 70.136 1.00 35.91 143 THR A N 1
ATOM 1157 C CA . THR A 1 143 ? -54.676 -21.931 69.860 1.00 35.91 143 THR A CA 1
ATOM 1158 C C . THR A 1 143 ? -53.813 -21.063 68.941 1.00 35.91 143 THR A C 1
ATOM 1160 O O . THR A 1 143 ? -54.211 -20.823 67.810 1.00 35.91 143 THR A O 1
ATOM 1163 N N . GLY A 1 144 ? -52.612 -20.700 69.405 1.00 33.75 144 GLY A N 1
ATOM 1164 C CA . GLY A 1 144 ? -51.424 -20.516 68.560 1.00 33.75 144 GLY A CA 1
ATOM 1165 C C . GLY A 1 144 ? -51.291 -19.192 67.803 1.00 33.75 144 GLY A C 1
ATOM 1166 O O . GLY A 1 144 ? -52.064 -18.895 66.907 1.00 33.75 144 GLY A O 1
ATOM 1167 N N . ALA A 1 145 ? -50.253 -18.442 68.164 1.00 44.78 145 ALA A N 1
ATOM 1168 C CA . ALA A 1 145 ? -49.711 -17.284 67.467 1.00 44.78 145 ALA A CA 1
ATOM 1169 C C . ALA A 1 145 ? -49.668 -17.429 65.935 1.00 44.78 145 ALA A C 1
ATOM 1171 O O . ALA A 1 145 ? -48.970 -18.313 65.456 1.00 44.78 145 ALA A O 1
ATOM 1172 N N . GLU A 1 146 ? -50.318 -16.502 65.225 1.00 43.16 146 GLU A N 1
ATOM 1173 C CA . GLU A 1 146 ? -49.748 -15.754 64.096 1.00 43.16 146 GLU A CA 1
ATOM 1174 C C . GLU A 1 146 ? -50.340 -14.334 64.134 1.00 43.16 146 GLU A C 1
ATOM 1176 O O . GLU A 1 146 ? -51.552 -14.132 64.060 1.00 43.16 146 GLU A O 1
ATOM 1181 N N . GLU A 1 147 ? -49.473 -13.348 64.363 1.00 47.97 147 GLU A N 1
ATOM 1182 C CA . GLU A 1 147 ? -49.753 -11.928 64.155 1.00 47.97 147 GLU A CA 1
ATOM 1183 C C . GLU A 1 147 ? -49.911 -11.730 62.639 1.00 47.97 147 GLU A C 1
ATOM 1185 O O . GLU A 1 147 ? -48.929 -11.553 61.922 1.00 47.97 147 GLU A O 1
ATOM 1190 N N . GLU A 1 148 ? -51.139 -11.826 62.119 1.00 51.81 148 GLU A N 1
ATOM 1191 C CA . GLU A 1 148 ? -51.428 -11.301 60.783 1.00 51.81 148 GLU A CA 1
ATOM 1192 C C . GLU A 1 148 ? -51.342 -9.773 60.875 1.00 51.81 148 GLU A C 1
ATOM 1194 O O . GLU A 1 148 ? -52.225 -9.101 61.415 1.00 51.81 148 GLU A O 1
ATOM 1199 N N . ASP A 1 149 ? -50.212 -9.248 60.410 1.00 58.88 149 ASP A N 1
ATOM 1200 C CA . ASP A 1 149 ? -49.876 -7.831 60.361 1.00 58.88 149 ASP A CA 1
ATOM 1201 C C . ASP A 1 149 ? -50.910 -7.107 59.477 1.00 58.88 149 ASP A C 1
ATOM 1203 O O . ASP A 1 149 ? -50.848 -7.102 58.243 1.00 58.88 149 ASP A O 1
ATOM 1207 N N . LEU A 1 150 ? -51.940 -6.549 60.117 1.00 67.56 150 LEU A N 1
ATOM 1208 C CA . LEU A 1 150 ? -52.928 -5.680 59.479 1.00 67.56 150 LEU A CA 1
ATOM 1209 C C . LEU A 1 150 ? -52.168 -4.546 58.772 1.00 67.56 150 LEU A C 1
ATOM 1211 O O . LEU A 1 150 ? -51.227 -4.015 59.364 1.00 67.56 150 LEU A O 1
ATOM 1215 N N . PRO A 1 151 ? -52.544 -4.101 57.557 1.00 69.25 151 PRO A N 1
ATOM 1216 C CA . PRO A 1 151 ? -51.840 -3.000 56.913 1.00 69.25 151 PRO A CA 1
ATOM 1217 C C . PRO A 1 151 ? -51.967 -1.734 57.770 1.00 69.25 151 PRO A C 1
ATOM 1219 O O . PRO A 1 151 ? -52.988 -1.043 57.757 1.00 69.25 151 PRO A O 1
ATOM 1222 N N . VAL A 1 152 ? -50.911 -1.428 58.527 1.00 70.25 152 VAL A N 1
ATOM 1223 C CA . VAL A 1 152 ? -50.779 -0.192 59.293 1.00 70.25 152 VAL A CA 1
ATOM 1224 C C . VAL A 1 152 ? -50.548 0.917 58.283 1.00 70.25 152 VAL A C 1
ATOM 1226 O O . VAL A 1 152 ? -49.424 1.206 57.871 1.00 70.25 152 VAL A O 1
ATOM 1229 N N . GLN A 1 153 ? -51.636 1.545 57.844 1.00 68.25 153 GLN A N 1
ATOM 1230 C CA . GLN A 1 153 ? -51.545 2.768 57.067 1.00 68.25 153 GLN A CA 1
ATOM 1231 C C . GLN A 1 153 ? -51.077 3.878 58.011 1.00 68.25 153 GLN A C 1
ATOM 1233 O O . GLN A 1 153 ? -51.871 4.513 58.704 1.00 68.25 153 GLN A O 1
ATOM 1238 N N . GLY A 1 154 ? -49.755 4.042 58.092 1.00 76.75 154 GLY A N 1
ATOM 1239 C CA . GLY A 1 154 ? -49.120 5.065 58.913 1.00 76.75 154 GLY A CA 1
ATOM 1240 C C . GLY A 1 154 ? -49.634 6.473 58.574 1.00 76.75 154 GLY A C 1
ATOM 1241 O O . GLY A 1 154 ? -50.187 6.685 57.487 1.00 76.75 154 GLY A O 1
ATOM 1242 N N . PRO A 1 155 ? -49.464 7.454 59.483 1.00 79.88 155 PRO A N 1
ATOM 1243 C CA . PRO A 1 155 ? -49.831 8.838 59.213 1.00 79.88 155 PRO A CA 1
ATOM 1244 C C . PRO A 1 155 ? -49.209 9.287 57.891 1.00 79.88 155 PRO A C 1
ATOM 1246 O O . PRO A 1 155 ? -47.997 9.182 57.716 1.00 79.88 155 PRO A O 1
ATOM 1249 N N . ILE A 1 156 ? -50.039 9.751 56.951 1.00 76.00 156 ILE A N 1
ATOM 1250 C CA . ILE A 1 156 ? -49.574 10.206 55.639 1.00 76.00 156 ILE A CA 1
ATOM 1251 C C . ILE A 1 156 ? -48.442 11.223 55.832 1.00 76.00 156 ILE A C 1
ATOM 1253 O O . ILE A 1 156 ? -48.601 12.195 56.578 1.00 76.00 156 ILE A O 1
ATOM 1257 N N . ASN A 1 157 ? -47.287 10.985 55.202 1.00 73.00 157 ASN A N 1
ATOM 1258 C CA . ASN A 1 157 ? -46.168 11.919 55.270 1.00 73.00 157 ASN A CA 1
ATOM 1259 C C . ASN A 1 157 ? -46.655 13.276 54.755 1.00 73.00 157 ASN A C 1
ATOM 1261 O O . ASN A 1 157 ? -46.952 13.421 53.569 1.00 73.00 157 ASN A O 1
ATOM 1265 N N . LYS A 1 158 ? -46.754 14.268 55.645 1.00 74.12 158 LYS A N 1
ATOM 1266 C CA . LYS A 1 158 ? -47.016 15.644 55.225 1.00 74.12 158 LYS A CA 1
ATOM 1267 C C . LYS A 1 158 ? -45.850 16.088 54.357 1.00 74.12 158 LYS A C 1
ATOM 1269 O O . LYS A 1 158 ? -44.697 16.002 54.780 1.00 74.12 158 LYS A O 1
ATOM 1274 N N . GLU A 1 159 ? -46.151 16.522 53.138 1.00 75.56 159 GLU A N 1
ATOM 1275 C CA . GLU A 1 159 ? -45.121 17.056 52.261 1.00 75.56 159 GLU A CA 1
ATOM 1276 C C . GLU A 1 159 ? -44.459 18.278 52.919 1.00 75.56 159 GLU A C 1
ATOM 1278 O O . GLU A 1 159 ? -45.154 19.081 53.550 1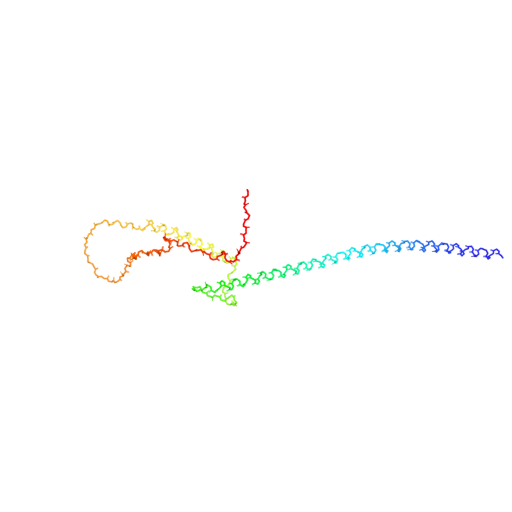.00 75.56 159 GLU A O 1
ATOM 1283 N N . PRO A 1 160 ? -43.128 18.425 52.796 1.00 76.00 160 PRO A N 1
ATOM 1284 C CA . PRO A 1 160 ? -42.432 19.605 53.291 1.00 76.00 160 PRO A CA 1
ATOM 1285 C C . PRO A 1 160 ? -42.983 20.860 52.602 1.00 76.00 160 PRO A C 1
ATOM 1287 O O . PRO A 1 160 ? -43.205 20.858 51.388 1.00 76.00 160 PRO A O 1
ATOM 1290 N N . GLU A 1 161 ? -43.189 21.933 53.372 1.00 67.50 161 GLU A N 1
ATOM 1291 C CA . GLU A 1 161 ? -43.838 23.175 52.911 1.00 67.50 161 GLU A CA 1
ATOM 1292 C C . GLU A 1 161 ? -43.160 23.792 51.673 1.00 67.50 161 GLU A C 1
ATOM 1294 O O . GLU A 1 161 ? -43.826 24.409 50.838 1.00 67.50 161 GLU A O 1
ATOM 1299 N N . ASP A 1 162 ? -41.866 23.520 51.486 1.00 68.62 162 ASP A N 1
ATOM 1300 C CA . ASP A 1 162 ? -41.058 23.939 50.337 1.00 68.62 162 ASP A CA 1
ATOM 1301 C C . ASP A 1 162 ? -41.604 23.462 48.975 1.00 68.62 162 ASP A C 1
ATOM 1303 O O . ASP A 1 162 ? -41.341 24.093 47.948 1.00 68.62 162 ASP A O 1
ATOM 1307 N N . LYS A 1 163 ? -42.358 22.351 48.936 1.00 69.12 163 LYS A N 1
ATOM 1308 C CA . LYS A 1 163 ? -42.995 21.846 47.704 1.00 69.12 163 LYS A CA 1
ATOM 1309 C C . LYS A 1 163 ? -44.286 22.584 47.356 1.00 69.12 163 LYS A C 1
ATOM 1311 O O . LYS A 1 163 ? -44.581 22.766 46.177 1.00 69.12 163 LYS A O 1
ATOM 1316 N N . LEU A 1 164 ? -45.048 22.990 48.370 1.00 68.31 164 LEU A N 1
ATOM 1317 C CA . LEU A 1 164 ? -46.320 23.701 48.207 1.00 68.31 164 LEU A CA 1
ATOM 1318 C C . LEU A 1 164 ? -46.091 25.164 47.820 1.00 68.31 164 LEU A C 1
ATOM 1320 O O . LEU A 1 164 ? -46.848 25.720 47.025 1.00 68.31 164 LEU A O 1
ATOM 1324 N N . TYR A 1 165 ? -45.015 25.762 48.333 1.00 68.50 165 TYR A N 1
ATOM 1325 C CA . TYR A 1 165 ? -44.627 27.136 48.039 1.00 68.50 165 TYR A CA 1
ATOM 1326 C C . TYR A 1 165 ? -43.144 27.189 47.668 1.00 68.50 165 TYR A C 1
ATOM 1328 O O . TYR A 1 165 ? -42.312 27.518 48.512 1.00 68.50 165 TYR A O 1
ATOM 1336 N N . PRO A 1 166 ? -42.781 26.887 46.408 1.00 68.69 166 PRO A N 1
ATOM 1337 C CA . PRO A 1 166 ? -41.398 26.990 45.974 1.00 68.69 166 PRO A CA 1
ATOM 1338 C C . PRO A 1 166 ? -40.936 28.446 46.101 1.00 68.69 166 PRO A C 1
ATOM 1340 O O . PRO A 1 166 ? -41.298 29.311 45.294 1.00 68.69 166 PRO A O 1
ATOM 1343 N N . GLU A 1 167 ? -40.130 28.734 47.125 1.00 70.75 167 GLU A N 1
ATOM 1344 C CA . GLU A 1 167 ? -39.463 30.023 47.249 1.00 70.75 167 GLU A CA 1
ATOM 1345 C C . GLU A 1 167 ? -38.627 30.251 45.990 1.00 70.75 167 GLU A C 1
ATOM 1347 O O . GLU A 1 167 ? -37.740 29.465 45.645 1.00 70.75 167 GLU A O 1
ATOM 1352 N N . LYS A 1 168 ? -38.886 31.359 45.289 1.00 66.50 168 LYS A N 1
ATOM 1353 C CA . LYS A 1 168 ? -38.117 31.772 44.110 1.00 66.50 168 LYS A CA 1
ATOM 1354 C C . LYS A 1 168 ? -36.734 32.272 44.537 1.00 66.50 168 LYS A C 1
ATOM 1356 O O . LYS A 1 168 ? -36.420 33.457 44.408 1.00 66.50 168 LYS A O 1
ATOM 1361 N N . LYS A 1 169 ? -35.880 31.379 45.039 1.00 65.88 169 LYS A N 1
ATOM 1362 C CA . LYS A 1 169 ? -34.458 31.661 45.233 1.00 65.88 169 LYS A CA 1
ATOM 1363 C C . LYS A 1 169 ? -33.844 31.849 43.850 1.00 65.88 169 LYS A C 1
ATOM 1365 O O . LYS A 1 169 ? -33.914 30.973 42.990 1.00 65.88 169 LYS A O 1
ATOM 1370 N N . LYS A 1 170 ? -33.274 33.031 43.605 1.00 63.66 170 LYS A N 1
ATOM 1371 C CA . LYS A 1 170 ? -32.542 33.330 42.370 1.00 63.66 170 LYS A CA 1
ATOM 1372 C C . LYS A 1 170 ? -31.335 32.393 42.306 1.00 63.66 170 LYS A C 1
ATOM 1374 O O . LYS A 1 170 ? -30.330 32.647 42.963 1.00 63.66 170 LYS A O 1
ATOM 1379 N N . LEU A 1 171 ? -31.445 31.310 41.537 1.00 61.91 171 LEU A N 1
ATOM 1380 C CA . LEU A 1 171 ? -30.336 30.399 41.268 1.00 61.91 171 LEU A CA 1
ATOM 1381 C C . LEU A 1 171 ? -29.148 31.221 40.741 1.00 61.91 171 LEU A C 1
ATOM 1383 O O . LEU A 1 171 ? -29.265 31.954 39.756 1.00 61.91 171 LEU A O 1
ATOM 1387 N N . GLY A 1 172 ? -28.004 31.118 41.423 1.00 60.41 172 GLY A N 1
ATOM 1388 C CA . GLY A 1 172 ? -26.786 31.908 41.191 1.00 60.41 172 GLY A CA 1
ATOM 1389 C C . GLY A 1 172 ? -26.094 31.672 39.844 1.00 60.41 172 GLY A C 1
ATOM 1390 O O . GLY A 1 172 ? -25.017 32.213 39.609 1.00 60.41 172 GLY A O 1
ATOM 1391 N N . ILE A 1 173 ? -26.717 30.920 38.934 1.00 61.12 173 ILE A N 1
ATOM 1392 C CA . ILE A 1 173 ? -26.240 30.648 37.572 1.00 61.12 173 ILE A CA 1
ATOM 1393 C C . ILE A 1 173 ? -25.948 31.936 36.790 1.00 61.12 173 ILE A C 1
ATOM 1395 O O . ILE A 1 173 ? -25.011 31.973 35.996 1.00 61.12 173 ILE A O 1
ATOM 1399 N N . ARG A 1 174 ? -26.651 33.039 37.088 1.00 55.19 174 ARG A N 1
ATOM 1400 C CA . ARG A 1 174 ? -26.371 34.356 36.485 1.00 55.19 174 ARG A CA 1
ATOM 1401 C C . ARG A 1 174 ? -24.994 34.943 36.828 1.00 55.19 174 ARG A C 1
ATOM 1403 O O . ARG A 1 174 ? -24.616 35.931 36.213 1.00 55.19 174 ARG A O 1
ATOM 1410 N N . ARG A 1 175 ? -24.241 34.376 37.779 1.00 58.41 175 ARG A N 1
ATOM 1411 C CA . ARG A 1 175 ? -22.877 34.832 38.109 1.00 58.41 175 ARG A CA 1
ATOM 1412 C C . ARG A 1 175 ? -21.773 34.090 37.355 1.00 58.41 175 ARG A C 1
ATOM 1414 O O . ARG A 1 175 ? -20.649 34.575 37.356 1.00 58.41 175 ARG A O 1
ATOM 1421 N N . PHE A 1 176 ? -22.082 32.966 36.707 1.00 58.88 176 PHE A N 1
ATOM 1422 C CA . PHE A 1 176 ? -21.090 32.189 35.953 1.00 58.88 176 PHE A CA 1
ATOM 1423 C C . PHE A 1 176 ? -20.954 32.636 34.496 1.00 58.88 176 PHE A C 1
ATOM 1425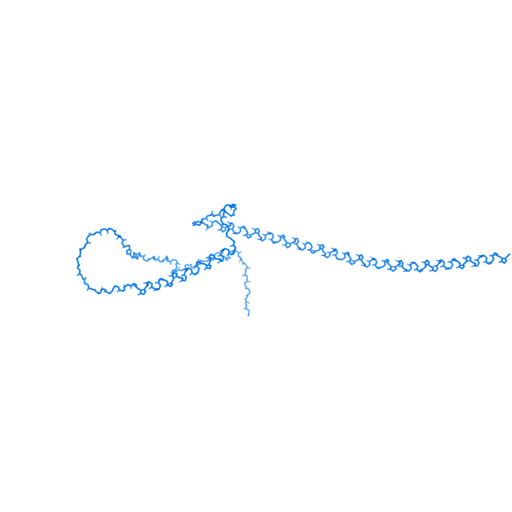 O O . PHE A 1 176 ? -19.906 32.436 33.895 1.00 58.88 176 PHE A O 1
ATOM 1432 N N . PHE A 1 177 ? -21.969 33.307 33.947 1.00 59.50 177 PHE A N 1
ATOM 1433 C CA . PHE A 1 177 ? -21.927 33.836 32.587 1.00 59.50 177 PHE A CA 1
ATOM 1434 C C . PHE A 1 177 ? -22.504 35.261 32.543 1.00 59.50 177 PHE A C 1
ATOM 1436 O O . PHE A 1 177 ? -23.699 35.432 32.295 1.00 59.50 177 PHE A O 1
ATOM 1443 N N . PRO A 1 178 ? -21.684 36.304 32.785 1.00 60.16 178 PRO A N 1
ATOM 1444 C CA . PRO A 1 178 ? -22.120 37.705 32.738 1.00 60.16 178 PRO A CA 1
ATOM 1445 C C . PRO A 1 178 ? -22.585 38.173 31.349 1.00 60.16 178 PRO A C 1
ATOM 1447 O O . PRO A 1 178 ? -23.174 39.243 31.229 1.00 60.16 178 PRO A O 1
ATOM 1450 N N . SER A 1 179 ? -22.337 37.388 30.298 1.00 64.50 179 SER A N 1
ATOM 1451 C CA . SER A 1 179 ? -22.669 37.740 28.919 1.00 64.50 179 SER A CA 1
ATOM 1452 C C . SER A 1 179 ? -22.999 36.497 28.090 1.00 64.50 179 SER A C 1
ATOM 1454 O O . SER A 1 179 ? -22.232 36.083 27.225 1.00 64.50 179 SER A O 1
ATOM 1456 N N . VAL A 1 180 ? -24.151 35.882 28.344 1.00 61.28 180 VAL A N 1
ATOM 1457 C CA . VAL A 1 180 ? -24.795 35.027 27.337 1.00 61.28 180 VAL A CA 1
ATOM 1458 C C . VAL A 1 180 ? -26.014 35.791 26.847 1.00 61.28 180 VAL A C 1
ATOM 1460 O O . VAL A 1 180 ? -27.104 35.718 27.413 1.00 61.28 180 VAL A O 1
ATOM 1463 N N . THR A 1 181 ? -25.799 36.608 25.820 1.00 64.25 181 THR A N 1
ATOM 1464 C CA . THR A 1 181 ? -26.878 37.175 25.017 1.00 64.25 181 THR A CA 1
ATOM 1465 C C . THR A 1 181 ? -27.399 36.065 24.117 1.00 64.25 181 THR A C 1
ATOM 1467 O O . THR A 1 181 ? -26.780 35.731 23.109 1.00 64.25 181 THR A O 1
ATOM 1470 N N . TRP A 1 182 ? -28.517 35.461 24.505 1.00 59.03 182 TRP A N 1
ATOM 1471 C CA . TRP A 1 182 ? -29.250 34.555 23.630 1.00 59.03 182 TRP A CA 1
ATOM 1472 C C . TRP A 1 182 ? -29.767 35.350 22.420 1.00 59.03 182 TRP A C 1
ATOM 1474 O O . TRP A 1 182 ? -30.364 36.413 22.626 1.00 59.03 182 TRP A O 1
ATOM 1484 N N . PRO A 1 183 ? -29.545 34.896 21.174 1.00 56.09 183 PRO A N 1
ATOM 1485 C CA . PRO A 1 183 ? -30.112 35.561 20.013 1.00 56.09 183 PRO A CA 1
ATOM 1486 C C . PRO A 1 183 ? -31.638 35.465 20.076 1.00 56.09 183 PRO A C 1
ATOM 1488 O O . PRO A 1 183 ? -32.214 34.395 20.282 1.00 56.09 183 PRO A O 1
ATOM 1491 N N . LYS A 1 184 ? -32.295 36.615 19.930 1.00 55.84 184 LYS A N 1
ATOM 1492 C CA . LYS A 1 184 ? -33.745 36.712 19.803 1.00 55.84 184 LYS A CA 1
ATOM 1493 C C . LYS A 1 184 ? -34.113 36.130 18.439 1.00 55.84 184 LYS A C 1
ATOM 1495 O O . LYS A 1 184 ? -33.712 36.698 17.427 1.00 55.84 184 LYS A O 1
ATOM 1500 N N . LEU A 1 185 ? -34.816 34.997 18.415 1.00 54.47 185 LEU A N 1
ATOM 1501 C CA . LEU A 1 185 ? -35.415 34.498 17.179 1.00 54.47 185 LEU A CA 1
ATOM 1502 C C . LEU A 1 185 ? -36.383 35.569 16.649 1.00 54.47 185 LEU A C 1
ATOM 1504 O O . LEU A 1 185 ? -37.253 36.028 17.396 1.00 54.47 185 LEU A O 1
ATOM 1508 N N . MET A 1 186 ? -36.162 36.000 15.404 1.00 53.38 186 MET A N 1
ATOM 1509 C CA . MET A 1 186 ? -37.179 36.653 14.575 1.00 53.38 186 MET A CA 1
ATOM 1510 C C . MET A 1 186 ? -38.081 35.591 13.962 1.00 53.38 186 MET A C 1
ATOM 1512 O O . MET A 1 186 ? -37.546 34.509 13.629 1.00 53.38 186 MET A O 1
#

Foldseek 3Di:
DVVVVVVVVVVVVVVVVVVVVVVVVVVVVVVVVVVVVVVVVVVVVVVVVVVVVVVVVVVVVVVVVVVVVVVVVVVVVVLVPPPPPPPDDPPDPPPDDDDPVNVVVVVVVVVVVVVVVVVVVVVVVVVPPPPPDDDDDDDDDDDDDDPPPDPPPDDPPDPDVCVVDVDPDPDCPCVVPVDDPDDDDD

pLDDT: mean 79.21, std 19.97, range [32.34, 98.69]

Secondary structure (DSSP, 8-state):
-HHHHHHHHHHHHHHHHHHHHHHHHHHHHHHHHHHHHHHHHHHHHHHHHHHHHHHHHHHHHHHHHHHHHHHHHHHHHHHTT-TTS----TT-TTS----HHHHHHHHHHHHHHHHHHHHHHHHHHHHS-------------------------PPP-PPPHHHHS------GGGGT-TT-------

Sequence (186 aa):
MYQVIVKMQLELDRLSKVNKELSHRNRYLQKQLYTLVEEKSDLQANIQNQQKECVDLQAQLSIAVKENMDLSSVEDQKKLDLQGKLIISLDDPNRPRFTLDELRHILFERNDLKAKISDLEDELSLHKPKNLTSSTSCSTISTGAEEEDLPVQGPINKEPEDKLYPEKKKLGIRRFFPSVTWPKLM

Organism: NCBI:txid280406

Radius of gyration: 47.99 Å; chains: 1; bounding box: 120×62×126 Å

InterPro domains:
  IPR021563 Rab interacting lysosomal protein, dimerization domain [PF11461] (99-139)
  IPR034744 RH2 domain [PS51777] (95-176)
  IPR051241 DZIP and RILPL [PTHR21502] (9-153)